Protein AF-A0A5S4F4C6-F1 (afdb_monomer)

pLDDT: mean 72.21, std 16.94, range [26.28, 94.06]

Structure (mmCIF, N/CA/C/O backbone):
data_AF-A0A5S4F4C6-F1
#
_entry.id   AF-A0A5S4F4C6-F1
#
loop_
_atom_site.group_PDB
_atom_site.id
_atom_site.type_symbol
_atom_site.label_atom_id
_atom_site.label_alt_id
_atom_site.label_comp_id
_atom_site.label_asym_id
_atom_site.label_entity_id
_atom_site.label_seq_id
_atom_site.pdbx_PDB_ins_code
_atom_site.Cartn_x
_atom_site.Cartn_y
_atom_site.Cartn_z
_atom_site.occupancy
_atom_site.B_iso_or_equiv
_atom_site.auth_seq_id
_atom_site.auth_comp_id
_atom_site.auth_asym_id
_atom_site.auth_atom_id
_atom_site.pdbx_PDB_model_num
ATOM 1 N N . MET A 1 1 ? -7.482 -14.602 -15.238 1.00 28.31 1 MET A N 1
ATOM 2 C CA . MET A 1 1 ? -7.625 -13.180 -15.606 1.00 28.31 1 MET A CA 1
ATOM 3 C C . MET A 1 1 ? -7.753 -12.409 -14.317 1.00 28.31 1 MET A C 1
ATOM 5 O O . MET A 1 1 ? -8.773 -12.517 -13.653 1.00 28.31 1 MET A O 1
ATOM 9 N N . THR A 1 2 ? -6.658 -11.793 -13.895 1.00 28.86 2 THR A N 1
ATOM 10 C CA . THR A 1 2 ? -6.537 -11.151 -12.588 1.00 28.86 2 THR A CA 1
ATOM 11 C C . THR A 1 2 ? -7.189 -9.781 -12.672 1.00 28.86 2 THR A C 1
ATOM 13 O O . THR A 1 2 ? -6.746 -8.930 -13.439 1.00 28.86 2 THR A O 1
ATOM 16 N N . ASP A 1 3 ? -8.278 -9.623 -11.932 1.00 28.84 3 ASP A N 1
ATOM 17 C CA . ASP A 1 3 ? -9.034 -8.388 -11.791 1.00 28.84 3 ASP A CA 1
ATOM 18 C C . ASP A 1 3 ? -8.153 -7.363 -11.053 1.00 28.84 3 ASP A C 1
ATOM 20 O O . ASP A 1 3 ? -7.961 -7.435 -9.838 1.00 28.84 3 ASP A O 1
ATOM 24 N N . LEU A 1 4 ? -7.503 -6.474 -11.811 1.00 30.19 4 LEU A N 1
ATOM 25 C CA . LEU A 1 4 ? -6.685 -5.380 -11.285 1.00 30.19 4 LEU A CA 1
ATOM 26 C C . LEU A 1 4 ? -7.624 -4.256 -10.842 1.00 30.19 4 LEU A C 1
ATOM 28 O O . LEU A 1 4 ? -7.834 -3.265 -11.542 1.00 30.19 4 LEU A O 1
ATOM 32 N N . GLY A 1 5 ? -8.214 -4.441 -9.666 1.00 31.22 5 GLY A N 1
ATOM 33 C CA . GLY A 1 5 ? -8.960 -3.405 -8.971 1.00 31.22 5 GLY A CA 1
ATOM 34 C C . GLY A 1 5 ? -8.047 -2.233 -8.617 1.00 31.22 5 GLY A C 1
ATOM 35 O O . GLY A 1 5 ? -7.336 -2.300 -7.622 1.00 31.22 5 GLY A O 1
ATOM 36 N N . LEU A 1 6 ? -8.053 -1.203 -9.470 1.00 40.00 6 LEU A N 1
ATOM 37 C CA . LEU A 1 6 ? -8.002 0.242 -9.179 1.00 40.00 6 LEU A CA 1
ATOM 38 C C . LEU A 1 6 ? -7.781 0.987 -10.509 1.00 40.00 6 LEU A C 1
ATOM 40 O O . LEU A 1 6 ? -6.679 1.394 -10.860 1.00 40.00 6 LEU A O 1
ATOM 44 N N . ASN A 1 7 ? -8.872 1.158 -11.262 1.00 43.81 7 ASN A N 1
ATOM 45 C CA . ASN A 1 7 ? -8.969 1.953 -12.498 1.00 43.81 7 ASN A CA 1
ATOM 46 C C . ASN A 1 7 ? -8.896 3.476 -12.249 1.00 43.81 7 ASN A C 1
ATOM 48 O O . ASN A 1 7 ? -9.447 4.264 -13.016 1.00 43.81 7 ASN A O 1
ATOM 52 N N . GLU A 1 8 ? -8.259 3.921 -11.171 1.00 56.56 8 GLU A N 1
ATOM 53 C CA . GLU A 1 8 ? -8.250 5.333 -10.814 1.00 56.56 8 GLU A CA 1
ATOM 54 C C . GLU A 1 8 ? -6.995 6.006 -11.384 1.00 56.56 8 GLU A C 1
ATOM 56 O O . GLU A 1 8 ? -5.893 5.915 -10.847 1.00 56.56 8 GLU A O 1
ATOM 61 N N . ARG A 1 9 ? -7.169 6.627 -12.554 1.00 66.56 9 ARG A N 1
ATOM 62 C CA . ARG A 1 9 ? -6.134 7.361 -13.289 1.00 66.56 9 ARG A CA 1
ATOM 63 C C . ARG A 1 9 ? -6.205 8.833 -12.922 1.00 66.56 9 ARG A C 1
ATOM 65 O O . ARG A 1 9 ? -7.181 9.511 -13.244 1.00 66.56 9 ARG A O 1
ATOM 72 N N . PHE A 1 10 ? -5.163 9.325 -12.269 1.00 69.69 10 PHE A N 1
ATOM 73 C CA . PHE A 1 10 ? -5.123 10.679 -11.732 1.00 69.69 10 PHE A CA 1
ATOM 74 C C . PHE A 1 10 ? -4.063 11.526 -12.420 1.00 69.69 10 PHE A C 1
ATOM 76 O O . PHE A 1 10 ? -2.983 11.027 -12.744 1.00 69.69 10 PHE A O 1
ATOM 83 N N . VAL A 1 11 ? -4.361 12.814 -12.581 1.00 73.56 11 VAL A N 1
ATOM 84 C CA . VAL A 1 11 ? -3.374 13.840 -12.913 1.00 73.56 11 VAL A CA 1
ATOM 85 C C . VAL A 1 11 ? -3.394 14.940 -11.860 1.00 73.56 11 VAL A C 1
ATOM 87 O O . VAL A 1 11 ? -4.449 15.466 -11.516 1.00 73.56 11 VAL A O 1
ATOM 90 N N . LEU A 1 12 ? -2.217 15.301 -11.358 1.00 73.69 12 LEU A N 1
ATOM 91 C CA . LEU A 1 12 ? -2.019 16.421 -10.445 1.00 73.69 12 LEU A CA 1
ATOM 92 C C . LEU A 1 12 ? -1.214 17.514 -11.148 1.00 73.69 12 LEU A C 1
ATOM 94 O O . LEU A 1 12 ? -0.108 17.255 -11.617 1.00 73.69 12 LEU A O 1
ATOM 98 N N . ILE A 1 13 ? -1.757 18.730 -11.210 1.00 69.94 13 ILE A N 1
ATOM 99 C CA . ILE A 1 13 ? -1.103 19.882 -11.842 1.00 69.9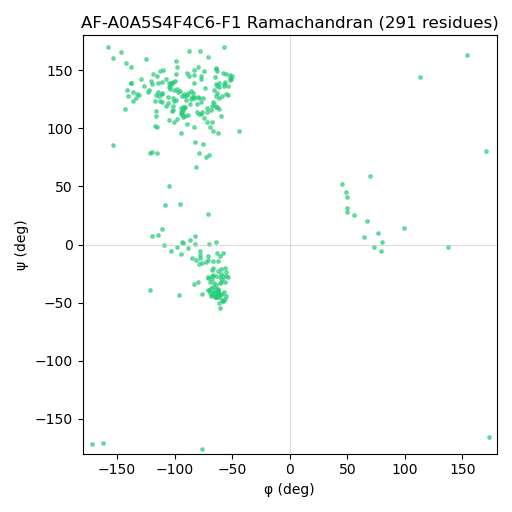4 13 ILE A CA 1
ATOM 100 C C . ILE A 1 13 ? -0.530 20.770 -10.737 1.00 69.94 13 ILE A C 1
ATOM 102 O O . ILE A 1 13 ? -1.271 21.352 -9.951 1.00 69.94 13 ILE A O 1
ATOM 106 N N . HIS A 1 14 ? 0.795 20.907 -10.673 1.00 62.47 14 HIS A N 1
ATOM 107 C CA . HIS A 1 14 ? 1.460 21.766 -9.695 1.00 62.47 14 HIS A CA 1
ATOM 108 C C . HIS A 1 14 ? 2.572 22.587 -10.343 1.00 62.47 14 HIS A C 1
ATOM 110 O O . HIS A 1 14 ? 3.515 22.035 -10.905 1.00 62.47 14 HIS A O 1
ATOM 116 N N . LYS A 1 15 ? 2.492 23.920 -10.220 1.00 63.50 15 LYS A N 1
ATOM 117 C CA . LYS A 1 15 ? 3.512 24.865 -10.724 1.00 63.50 15 LYS A CA 1
ATOM 118 C C . LYS A 1 15 ? 3.905 24.613 -12.192 1.00 63.50 15 LYS A C 1
ATOM 120 O O . LYS A 1 15 ? 5.082 24.657 -12.535 1.00 63.50 15 LYS A O 1
ATOM 125 N N . GLY A 1 16 ? 2.918 24.317 -13.038 1.00 63.91 16 GLY A N 1
ATOM 126 C CA . GLY A 1 16 ? 3.122 24.059 -14.468 1.00 63.91 16 GLY A CA 1
ATOM 127 C C . GLY A 1 16 ? 3.621 22.654 -14.818 1.00 63.91 16 GLY A C 1
ATOM 128 O O . GLY A 1 16 ? 3.821 22.381 -15.992 1.00 63.91 16 GLY A O 1
ATOM 129 N N . ARG A 1 17 ? 3.797 21.757 -13.838 1.00 68.62 17 ARG A N 1
ATOM 130 C CA . ARG A 1 17 ? 4.125 20.343 -14.063 1.00 68.62 17 ARG A CA 1
ATOM 131 C C . ARG A 1 17 ? 2.938 19.448 -13.771 1.00 68.62 17 ARG A C 1
ATOM 133 O O . ARG A 1 17 ? 2.223 19.681 -12.796 1.00 68.62 17 ARG A O 1
ATOM 140 N N . SER A 1 18 ? 2.780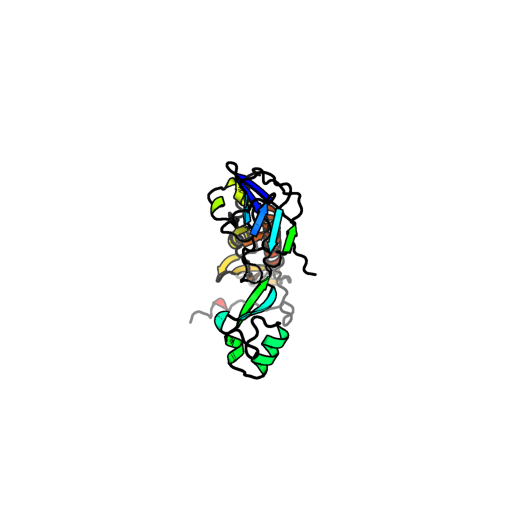 18.402 -14.572 1.00 78.88 18 SER A N 1
ATOM 141 C CA . SER A 1 18 ? 1.706 17.427 -14.399 1.00 78.88 18 SER A CA 1
ATOM 142 C C . SER A 1 18 ? 2.267 16.087 -13.957 1.00 78.88 18 SER A C 1
ATOM 144 O O . SER A 1 18 ? 3.194 15.561 -14.565 1.00 78.88 18 SER A O 1
ATOM 146 N N . MET A 1 19 ? 1.711 15.526 -12.893 1.00 82.88 19 MET A N 1
ATOM 147 C CA . MET A 1 19 ? 2.099 14.225 -12.356 1.00 82.88 19 MET A CA 1
ATOM 148 C C . MET A 1 19 ? 0.964 13.236 -12.593 1.00 82.88 19 MET A C 1
ATOM 150 O O . MET A 1 19 ? -0.152 13.479 -12.142 1.00 82.88 19 MET A O 1
ATOM 154 N N . TYR A 1 20 ? 1.250 12.136 -13.282 1.00 80.94 20 TYR A N 1
ATOM 155 C CA . TYR A 1 20 ? 0.285 11.106 -13.650 1.00 80.94 20 TYR A CA 1
ATOM 156 C C . TYR A 1 20 ? 0.561 9.820 -12.885 1.00 80.94 20 TYR A C 1
ATOM 158 O O . TYR A 1 20 ? 1.715 9.399 -12.744 1.00 80.94 20 TYR A O 1
ATOM 166 N N . TYR A 1 21 ? -0.513 9.174 -12.441 1.00 78.94 21 TYR A N 1
ATOM 167 C CA . TYR A 1 21 ? -0.454 7.826 -11.896 1.00 78.94 21 TYR A CA 1
ATOM 168 C C . TYR A 1 21 ? -0.842 6.797 -12.955 1.00 78.94 21 TYR A C 1
ATOM 170 O O . TYR A 1 21 ? -2.005 6.684 -13.333 1.00 78.94 21 TYR A O 1
ATOM 178 N N . VAL A 1 22 ? 0.144 6.044 -13.431 1.00 75.94 22 VAL A N 1
ATOM 179 C CA . VAL A 1 22 ? 0.005 5.098 -14.546 1.00 75.94 22 VAL A CA 1
ATOM 180 C C . VAL A 1 22 ? -0.295 3.668 -14.052 1.00 75.94 22 VAL A C 1
ATOM 182 O O . VAL A 1 22 ? -0.671 2.809 -14.846 1.00 75.94 22 VAL A O 1
ATOM 185 N N . GLY A 1 23 ? -0.229 3.432 -12.733 1.00 70.19 23 GLY A N 1
ATOM 186 C CA . GLY A 1 23 ? -0.597 2.176 -12.066 1.00 70.19 23 GLY A CA 1
ATOM 187 C C . GLY A 1 23 ? 0.590 1.431 -11.440 1.00 70.19 23 GLY A C 1
ATOM 188 O O . GLY A 1 23 ? 1.685 1.406 -11.996 1.00 70.19 23 GLY A O 1
ATOM 189 N N . ASP A 1 24 ? 0.366 0.779 -10.294 1.00 61.97 24 ASP A N 1
ATOM 190 C CA . ASP A 1 24 ? 1.411 0.063 -9.531 1.00 61.97 24 ASP A CA 1
ATOM 191 C C . ASP A 1 24 ? 1.959 -1.176 -10.259 1.00 61.97 24 ASP A C 1
ATOM 193 O O . ASP A 1 24 ? 3.112 -1.558 -10.059 1.00 61.97 24 ASP A O 1
ATOM 197 N N . ALA A 1 25 ? 1.154 -1.794 -11.131 1.00 55.38 25 ALA A N 1
ATOM 198 C CA . ALA A 1 25 ? 1.564 -2.950 -11.933 1.00 55.38 25 ALA A CA 1
ATOM 199 C C . ALA A 1 25 ? 2.651 -2.603 -12.969 1.00 55.38 25 ALA A C 1
ATOM 201 O O . ALA A 1 25 ? 3.375 -3.484 -13.427 1.00 55.38 25 ALA A O 1
ATOM 202 N N . LEU A 1 26 ? 2.781 -1.318 -13.310 1.00 60.28 26 LEU A N 1
ATOM 203 C CA . LEU A 1 26 ? 3.765 -0.769 -14.239 1.00 60.28 26 LEU A CA 1
ATOM 204 C C . LEU A 1 26 ? 4.865 -0.044 -13.449 1.00 60.28 26 LEU A C 1
ATOM 206 O O . LEU A 1 26 ? 5.166 1.123 -13.691 1.00 60.28 26 LEU A O 1
ATOM 210 N N . GLY A 1 27 ? 5.431 -0.716 -12.441 1.00 55.44 27 GLY A N 1
ATOM 211 C CA . GLY A 1 27 ? 6.586 -0.204 -11.697 1.00 55.44 27 GLY A CA 1
ATOM 212 C C . GLY A 1 27 ? 7.781 0.095 -12.617 1.00 55.44 27 GLY A C 1
ATOM 213 O O . GLY A 1 27 ? 7.800 -0.315 -13.769 1.00 55.44 27 GLY A O 1
ATOM 214 N N . HIS A 1 28 ? 8.831 0.755 -12.109 1.00 56.12 28 HIS A N 1
ATOM 215 C CA . HIS A 1 28 ? 9.991 1.209 -12.911 1.00 56.12 28 HIS A CA 1
ATOM 216 C C . HIS A 1 28 ? 10.755 0.109 -13.673 1.00 56.12 28 HIS A C 1
ATOM 218 O O . HIS A 1 28 ? 11.687 0.411 -14.417 1.00 56.12 28 HIS A O 1
ATOM 224 N N . ARG A 1 29 ? 10.412 -1.161 -13.447 1.00 55.09 29 ARG A N 1
ATOM 225 C CA . ARG A 1 29 ? 11.036 -2.318 -14.072 1.00 55.09 29 ARG A CA 1
ATOM 226 C C . ARG A 1 29 ? 9.982 -3.317 -14.522 1.00 55.09 29 ARG A C 1
ATOM 228 O O . ARG A 1 29 ? 9.148 -3.727 -13.717 1.00 55.09 29 ARG A O 1
ATOM 235 N N . PHE A 1 30 ? 10.090 -3.778 -15.760 1.00 52.44 30 PHE A N 1
ATOM 236 C CA . PHE A 1 30 ? 9.400 -4.973 -16.229 1.00 52.44 30 PHE A CA 1
ATOM 237 C C . PHE A 1 30 ? 10.236 -6.203 -15.842 1.00 52.44 30 PHE A C 1
ATOM 239 O O . PHE A 1 30 ? 11.457 -6.209 -16.009 1.00 52.44 30 PHE A O 1
ATOM 246 N N . ASN A 1 31 ? 9.612 -7.214 -15.224 1.00 53.22 31 ASN A N 1
ATOM 247 C CA . ASN A 1 31 ? 10.281 -8.436 -14.739 1.00 53.22 31 ASN A CA 1
ATOM 248 C C . ASN A 1 31 ? 11.552 -8.201 -13.884 1.00 53.22 31 ASN A C 1
ATOM 250 O O . ASN A 1 31 ? 12.462 -9.028 -13.848 1.00 53.22 31 ASN A O 1
ATOM 254 N N . GLY A 1 32 ? 11.634 -7.063 -13.183 1.00 55.16 32 GLY A N 1
ATOM 255 C CA . GLY A 1 32 ? 12.725 -6.736 -12.257 1.00 55.16 32 GLY A CA 1
ATOM 256 C C . GLY A 1 32 ? 14.074 -6.368 -12.893 1.00 55.16 32 GLY A C 1
ATOM 257 O O . GLY A 1 32 ? 14.990 -6.014 -12.142 1.00 55.16 32 GLY A O 1
ATOM 258 N N . ARG A 1 33 ? 14.203 -6.400 -14.228 1.00 52.62 33 ARG A N 1
ATOM 259 C CA . ARG A 1 33 ? 15.472 -6.165 -14.943 1.00 52.62 33 ARG A CA 1
ATOM 260 C C . ARG A 1 33 ? 15.425 -5.011 -15.936 1.00 52.62 33 ARG A C 1
ATOM 262 O O . ARG A 1 33 ? 16.375 -4.234 -15.953 1.00 52.62 33 ARG A O 1
ATOM 269 N N . ASP A 1 34 ? 14.325 -4.838 -16.660 1.00 62.25 34 ASP A N 1
ATOM 270 C CA . ASP A 1 34 ? 14.318 -3.917 -17.795 1.00 62.25 34 ASP A CA 1
ATOM 271 C C . ASP A 1 34 ? 13.568 -2.625 -17.468 1.00 62.25 34 ASP A C 1
ATOM 273 O O . ASP A 1 34 ? 12.433 -2.651 -16.984 1.00 62.25 34 ASP A O 1
ATOM 277 N N . THR A 1 35 ? 14.220 -1.483 -17.688 1.00 68.81 35 THR A N 1
ATOM 278 C CA . THR A 1 35 ? 13.660 -0.160 -17.383 1.00 68.81 35 THR A CA 1
ATOM 279 C C . THR A 1 35 ? 12.553 0.169 -18.375 1.00 68.81 35 THR A C 1
ATOM 281 O O . THR A 1 35 ? 12.806 0.294 -19.572 1.00 68.81 35 THR A O 1
ATOM 284 N N . ILE A 1 36 ? 11.327 0.342 -17.883 1.00 78.81 36 ILE A N 1
ATOM 285 C CA . ILE A 1 36 ? 10.233 0.851 -18.715 1.00 78.81 36 ILE A CA 1
ATOM 286 C C . ILE A 1 36 ? 10.378 2.359 -18.906 1.00 78.81 36 ILE A C 1
ATOM 288 O O . ILE A 1 36 ? 10.741 3.080 -17.973 1.00 78.81 36 ILE A O 1
ATOM 292 N N . THR A 1 37 ? 10.049 2.844 -20.101 1.00 84.62 37 THR A N 1
ATOM 293 C CA . THR A 1 37 ? 10.003 4.285 -20.380 1.00 84.62 37 THR A CA 1
ATOM 294 C C . THR A 1 37 ? 8.565 4.685 -20.657 1.00 84.62 37 THR A C 1
ATOM 296 O O . THR A 1 37 ? 7.888 4.063 -21.471 1.00 84.62 37 THR A O 1
ATOM 299 N N . VAL A 1 38 ? 8.078 5.700 -19.951 1.00 87.25 38 VAL A N 1
ATOM 300 C CA . VAL A 1 38 ? 6.712 6.206 -20.111 1.00 87.25 38 VAL A CA 1
ATOM 301 C C . VAL A 1 38 ? 6.771 7.514 -20.879 1.00 87.25 38 VAL A C 1
ATOM 303 O O . VAL A 1 38 ? 7.615 8.354 -20.583 1.00 87.25 38 VAL A O 1
ATOM 306 N N . TYR A 1 39 ? 5.882 7.677 -21.849 1.00 88.00 39 TYR A N 1
ATOM 307 C CA . TYR A 1 39 ? 5.780 8.839 -22.718 1.00 88.00 39 TYR A CA 1
ATOM 308 C C . TYR A 1 39 ? 4.406 9.486 -22.580 1.00 88.00 39 TYR A C 1
ATOM 310 O O . TYR A 1 39 ? 3.395 8.788 -22.501 1.00 88.00 39 TYR A O 1
ATOM 318 N N . ALA A 1 40 ? 4.378 10.813 -22.593 1.00 87.19 40 ALA A N 1
ATOM 319 C CA . ALA A 1 40 ? 3.187 11.640 -22.715 1.00 87.19 40 ALA A CA 1
ATOM 320 C C . ALA A 1 40 ? 3.294 12.421 -24.030 1.00 87.19 40 ALA A C 1
ATOM 322 O O . ALA A 1 40 ? 4.208 13.229 -24.170 1.00 87.19 40 ALA A O 1
ATOM 323 N N . ASP A 1 41 ? 2.404 12.157 -24.990 1.00 85.25 41 ASP A N 1
ATOM 324 C CA . ASP A 1 41 ? 2.450 12.730 -26.348 1.00 85.25 41 ASP A CA 1
ATOM 325 C C . ASP A 1 41 ? 3.859 12.682 -26.967 1.00 85.25 41 ASP A C 1
ATOM 327 O O . ASP A 1 41 ? 4.426 13.693 -27.376 1.00 85.25 41 ASP A O 1
ATOM 331 N N . ASP A 1 42 ? 4.453 11.485 -26.958 1.00 83.31 42 ASP A N 1
ATOM 332 C CA . ASP A 1 42 ? 5.794 11.191 -27.484 1.00 83.31 42 ASP A CA 1
ATOM 333 C C . ASP A 1 42 ? 6.959 11.893 -26.753 1.00 83.31 42 ASP A C 1
ATOM 335 O O . ASP A 1 42 ? 8.121 11.732 -27.130 1.00 83.31 42 ASP A O 1
ATOM 339 N N . GLN A 1 43 ? 6.695 12.593 -25.644 1.00 86.88 43 GLN A N 1
ATOM 340 C CA . GLN A 1 43 ? 7.728 13.136 -24.761 1.00 86.88 43 GLN A CA 1
ATOM 341 C C . GLN A 1 43 ? 7.975 12.214 -23.562 1.00 86.88 43 GLN A C 1
ATOM 343 O O . GLN A 1 43 ? 7.018 11.807 -22.899 1.00 86.88 43 GLN A O 1
ATOM 348 N N . PRO A 1 44 ? 9.239 11.880 -23.242 1.00 87.38 44 PRO A N 1
ATOM 349 C CA . PRO A 1 44 ? 9.545 11.004 -22.123 1.00 87.38 44 PRO A CA 1
ATOM 350 C C . PRO A 1 44 ? 9.159 11.667 -20.800 1.00 87.38 44 PRO A C 1
ATOM 352 O O . PRO A 1 44 ? 9.497 12.817 -20.520 1.00 87.38 44 PRO A O 1
ATOM 355 N N . MET A 1 45 ? 8.469 10.910 -19.961 1.00 87.19 45 MET A N 1
ATOM 356 C CA . MET A 1 45 ? 8.099 11.313 -18.618 1.00 87.19 45 MET A CA 1
ATOM 357 C C . MET A 1 45 ? 9.193 10.930 -17.626 1.00 87.19 45 MET A C 1
ATOM 359 O O . MET A 1 45 ? 9.846 9.892 -17.742 1.00 87.19 45 MET A O 1
ATOM 363 N N . THR A 1 46 ? 9.354 11.744 -16.590 1.00 85.56 46 THR A N 1
ATOM 364 C CA . THR A 1 46 ? 10.306 11.467 -15.513 1.00 85.56 46 THR A CA 1
ATOM 365 C C . THR A 1 46 ? 9.657 10.581 -14.449 1.00 85.56 46 THR A C 1
ATOM 367 O O . THR A 1 46 ? 8.657 11.000 -13.861 1.00 85.56 46 THR A O 1
ATOM 370 N N . PRO A 1 47 ? 10.193 9.384 -14.148 1.00 81.56 47 PRO A N 1
ATOM 371 C CA . PRO A 1 47 ? 9.685 8.578 -13.044 1.00 81.56 47 PRO A CA 1
ATOM 372 C C . PRO A 1 47 ? 9.882 9.304 -11.708 1.00 81.56 47 PRO A C 1
ATOM 374 O O . PRO A 1 47 ? 10.949 9.858 -11.437 1.00 81.56 47 PRO A O 1
ATOM 377 N N . LEU A 1 48 ? 8.858 9.282 -10.859 1.00 76.50 48 LEU A N 1
ATOM 378 C CA . LEU A 1 48 ? 8.943 9.782 -9.487 1.00 76.50 48 LEU A CA 1
ATOM 379 C C . LEU A 1 48 ? 9.439 8.679 -8.545 1.00 76.50 48 LEU A C 1
ATOM 381 O O . LEU A 1 48 ? 9.461 7.504 -8.898 1.00 76.50 48 LEU A O 1
ATOM 385 N N . ARG A 1 49 ? 9.835 9.040 -7.316 1.00 68.81 49 ARG A N 1
ATOM 386 C CA . ARG A 1 49 ? 10.357 8.072 -6.328 1.00 68.81 49 ARG A CA 1
ATOM 387 C C . ARG A 1 49 ? 9.371 6.961 -5.970 1.00 68.81 49 ARG A C 1
ATOM 389 O O . ARG A 1 49 ? 9.786 5.904 -5.501 1.00 68.81 49 ARG A O 1
ATOM 396 N N . ARG A 1 50 ? 8.073 7.225 -6.122 1.00 68.19 50 ARG A N 1
ATOM 397 C CA . ARG A 1 50 ? 7.019 6.248 -5.877 1.00 68.19 50 ARG A CA 1
ATOM 398 C C . ARG A 1 50 ? 6.737 5.464 -7.166 1.00 68.19 50 ARG A C 1
ATOM 400 O O . ARG A 1 50 ? 6.451 6.100 -8.181 1.00 68.19 50 ARG A O 1
ATOM 407 N N . PRO A 1 51 ? 6.737 4.119 -7.125 1.00 72.12 51 PRO A N 1
ATOM 408 C CA . PRO A 1 51 ? 6.366 3.298 -8.274 1.00 72.12 51 PRO A CA 1
ATOM 409 C C . PRO A 1 51 ? 5.009 3.695 -8.865 1.00 72.12 51 PRO A C 1
ATOM 411 O O . PRO A 1 51 ? 4.101 4.085 -8.132 1.00 72.12 51 PRO A O 1
ATOM 414 N N . GLY A 1 52 ? 4.893 3.625 -10.192 1.00 76.19 52 GLY A N 1
ATOM 415 C CA . GLY A 1 52 ? 3.666 3.957 -10.925 1.00 76.19 52 GLY A CA 1
ATOM 416 C C . GLY A 1 52 ? 3.408 5.457 -11.125 1.00 76.19 52 GLY A C 1
ATOM 417 O O . GLY A 1 52 ? 2.472 5.809 -11.840 1.00 76.19 52 GLY A O 1
ATOM 418 N N . TRP A 1 53 ? 4.219 6.347 -10.541 1.00 79.81 53 TRP A N 1
ATOM 419 C CA . TRP A 1 53 ? 4.074 7.799 -10.683 1.00 79.81 53 TRP A CA 1
ATOM 420 C C . TRP A 1 53 ? 5.110 8.400 -11.633 1.00 79.81 53 TRP A C 1
ATOM 422 O O . TRP A 1 53 ? 6.307 8.134 -11.516 1.00 79.81 53 TRP A O 1
ATOM 432 N N . TYR A 1 54 ? 4.647 9.266 -12.535 1.00 84.69 54 TYR A N 1
ATOM 433 C CA . TYR A 1 54 ? 5.469 9.888 -13.572 1.00 84.69 54 TYR A CA 1
ATOM 434 C C . TYR A 1 54 ? 5.130 11.371 -13.726 1.00 84.69 54 TYR A C 1
ATOM 436 O O . TYR A 1 54 ? 3.964 11.753 -13.705 1.00 84.69 54 TYR A O 1
ATOM 444 N N . ALA A 1 55 ? 6.140 12.217 -13.90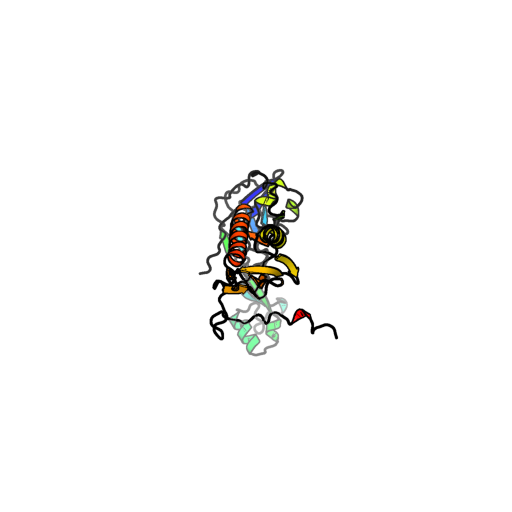2 1.00 84.62 55 ALA A N 1
ATOM 445 C CA . ALA A 1 55 ? 5.979 13.638 -14.184 1.00 84.62 55 ALA A CA 1
ATOM 446 C C . ALA A 1 55 ? 6.168 13.916 -15.679 1.00 84.62 55 ALA A C 1
ATOM 448 O O . ALA A 1 55 ? 7.152 13.471 -16.269 1.00 84.62 55 ALA A O 1
ATOM 449 N N . ALA A 1 56 ? 5.258 14.686 -16.268 1.00 84.94 56 ALA A N 1
ATOM 450 C CA . ALA A 1 56 ? 5.435 15.310 -17.570 1.00 84.94 56 ALA A CA 1
ATOM 451 C C . ALA A 1 56 ? 5.521 16.830 -17.414 1.00 84.94 56 ALA A C 1
ATOM 453 O O . ALA A 1 56 ? 4.895 17.429 -16.530 1.00 84.94 56 ALA A O 1
ATOM 454 N N . ASP A 1 57 ? 6.280 17.449 -18.311 1.00 77.62 57 ASP A N 1
ATOM 455 C CA . ASP A 1 57 ? 6.324 18.904 -18.429 1.00 77.62 57 ASP A CA 1
ATOM 456 C C . ASP A 1 57 ? 5.096 19.444 -19.196 1.00 77.62 57 ASP A C 1
ATOM 458 O O . ASP A 1 57 ? 4.768 20.622 -19.078 1.00 77.62 57 ASP A O 1
ATOM 462 N N . SER A 1 58 ? 4.364 18.586 -19.921 1.00 70.38 58 SER A N 1
ATOM 463 C CA . SER A 1 58 ? 3.097 18.922 -20.578 1.00 70.38 58 SER A CA 1
ATOM 464 C C . SER A 1 58 ? 1.882 18.740 -19.653 1.00 70.38 58 SER A C 1
ATOM 466 O O . SER A 1 58 ? 1.813 17.841 -18.806 1.00 70.38 58 SER A O 1
ATOM 468 N N . VAL A 1 59 ? 0.890 19.622 -19.809 1.00 67.44 59 VAL A N 1
ATOM 469 C CA . VAL A 1 59 ? -0.400 19.551 -19.107 1.00 67.44 59 VAL A CA 1
ATOM 470 C C . VAL A 1 59 ? -1.450 18.957 -20.036 1.00 67.44 59 VAL A C 1
ATOM 472 O O . VAL A 1 59 ? -1.688 19.502 -21.107 1.00 67.44 59 VAL A O 1
ATOM 475 N N . GLY A 1 60 ? -2.097 17.871 -19.601 1.00 69.06 60 GLY A N 1
ATOM 476 C CA . GLY A 1 60 ? -3.215 17.244 -20.313 1.00 69.06 60 GLY A CA 1
ATOM 477 C C . GLY A 1 60 ? -2.830 16.546 -21.623 1.00 69.06 60 GLY A C 1
ATOM 478 O O . GLY A 1 60 ? -3.384 16.911 -22.657 1.00 69.06 60 GLY A O 1
ATOM 479 N N . PRO A 1 61 ? -1.922 15.552 -21.605 1.00 72.56 61 PRO A N 1
ATOM 480 C CA . PRO A 1 61 ? -1.521 14.847 -22.800 1.00 72.56 61 PRO A CA 1
ATOM 481 C C . PRO A 1 61 ? -2.694 14.070 -23.389 1.00 72.56 61 PRO A C 1
ATOM 483 O O . PRO A 1 61 ? -3.517 13.497 -22.665 1.00 72.56 61 PRO A O 1
ATOM 486 N N . HIS A 1 62 ? -2.747 14.020 -24.714 1.00 73.00 62 HIS A N 1
ATOM 487 C CA . HIS A 1 62 ? -3.752 13.254 -25.444 1.00 73.00 62 HIS A CA 1
ATOM 488 C C . HIS A 1 62 ? -3.515 11.746 -25.324 1.00 73.00 62 HIS A C 1
ATOM 490 O O . HIS A 1 62 ? -4.467 10.960 -25.354 1.00 73.00 62 HIS A O 1
ATOM 496 N N . ARG A 1 63 ? -2.255 11.337 -25.159 1.00 81.56 63 ARG A N 1
ATOM 497 C CA . ARG A 1 63 ? -1.833 9.942 -25.094 1.00 81.56 63 ARG A CA 1
ATOM 498 C C . ARG A 1 63 ? -0.736 9.749 -24.056 1.00 81.56 63 ARG A C 1
ATOM 500 O O . ARG A 1 63 ? 0.267 10.454 -24.060 1.00 81.56 63 ARG A O 1
ATOM 507 N N . ILE A 1 64 ? -0.893 8.720 -23.226 1.00 84.25 64 ILE A N 1
ATOM 508 C CA . ILE A 1 64 ? 0.210 8.166 -22.437 1.00 84.25 64 ILE A CA 1
ATOM 509 C C . ILE A 1 64 ? 0.533 6.776 -22.978 1.00 84.25 64 ILE A C 1
ATOM 511 O O . ILE A 1 64 ? -0.363 5.952 -23.175 1.00 84.25 64 ILE A O 1
ATOM 515 N N . ALA A 1 65 ? 1.808 6.524 -23.245 1.00 87.00 65 ALA A N 1
ATOM 516 C CA . ALA A 1 65 ? 2.309 5.264 -23.770 1.00 87.00 65 ALA A CA 1
ATOM 517 C C . ALA A 1 65 ? 3.433 4.736 -22.880 1.00 87.00 65 ALA A C 1
ATOM 519 O O . ALA A 1 65 ? 4.315 5.480 -22.466 1.00 87.00 65 ALA A O 1
ATOM 520 N N . VAL A 1 66 ? 3.411 3.443 -22.583 1.00 86.56 66 VAL A N 1
ATOM 521 C CA . VAL A 1 66 ? 4.471 2.755 -21.845 1.00 86.56 66 VAL A CA 1
ATOM 522 C C . VAL A 1 66 ? 5.221 1.876 -22.825 1.00 86.56 66 VAL A C 1
ATOM 524 O O . VAL A 1 66 ? 4.631 0.988 -23.434 1.00 86.56 66 VAL A O 1
ATOM 527 N N . HIS A 1 67 ? 6.510 2.148 -22.985 1.00 85.62 67 HIS A N 1
ATOM 528 C CA . HIS A 1 67 ? 7.414 1.372 -23.817 1.00 85.62 67 HIS A CA 1
ATOM 529 C C . HIS A 1 67 ? 8.068 0.315 -22.936 1.00 85.62 67 HIS A C 1
ATOM 531 O O . HIS A 1 67 ? 8.849 0.631 -22.030 1.00 85.62 67 HIS A O 1
ATOM 537 N N . VAL A 1 68 ? 7.714 -0.938 -23.194 1.00 81.31 68 VAL A N 1
ATOM 538 C CA . VAL A 1 68 ? 8.306 -2.103 -22.550 1.00 81.31 68 VAL A CA 1
ATOM 539 C C . VAL A 1 68 ? 9.427 -2.605 -23.459 1.00 81.31 68 VAL A C 1
ATOM 541 O O . VAL A 1 68 ? 9.148 -3.017 -24.589 1.00 81.31 68 VAL A O 1
ATOM 544 N N . PRO A 1 69 ? 10.694 -2.540 -23.019 1.00 74.75 69 PRO A N 1
ATOM 545 C CA . PRO A 1 69 ? 11.808 -3.032 -23.820 1.00 74.75 69 PRO A CA 1
ATOM 546 C C . PRO A 1 69 ? 11.644 -4.531 -24.084 1.00 74.75 69 PRO A C 1
ATOM 548 O O . PRO A 1 69 ? 11.263 -5.296 -23.194 1.00 74.75 69 PRO A O 1
ATOM 551 N N . ARG A 1 70 ? 11.941 -4.948 -25.314 1.00 70.19 70 ARG A N 1
ATOM 552 C CA . ARG A 1 70 ? 12.067 -6.359 -25.675 1.00 70.19 70 ARG A CA 1
ATOM 553 C C . ARG A 1 70 ? 13.542 -6.743 -25.693 1.00 70.19 70 ARG A C 1
ATOM 555 O O . ARG A 1 70 ? 14.368 -5.902 -26.037 1.00 70.19 70 ARG A O 1
ATOM 562 N N . PRO A 1 71 ? 13.884 -7.989 -25.324 1.00 68.25 71 PRO A N 1
ATOM 563 C CA . PRO A 1 71 ? 15.244 -8.465 -25.500 1.00 68.25 71 PRO A CA 1
ATOM 564 C C . PRO A 1 71 ? 15.586 -8.443 -26.990 1.00 68.25 71 PRO A C 1
ATOM 566 O O . PRO A 1 71 ? 14.778 -8.880 -27.817 1.00 68.25 71 PRO A O 1
ATOM 569 N N . ASP A 1 72 ? 16.777 -7.946 -27.309 1.00 74.56 72 ASP A N 1
ATOM 570 C CA . ASP A 1 72 ? 17.268 -7.922 -28.679 1.00 74.56 72 ASP A CA 1
ATOM 571 C C . ASP A 1 72 ? 17.259 -9.331 -29.275 1.00 74.56 72 ASP A C 1
ATOM 573 O O . ASP A 1 72 ? 17.606 -10.325 -28.622 1.00 74.56 72 ASP A O 1
ATOM 577 N N . ARG A 1 73 ? 16.863 -9.427 -30.543 1.00 78.88 73 ARG A N 1
ATOM 578 C CA . ARG A 1 73 ? 16.851 -10.703 -31.249 1.00 78.88 73 ARG A CA 1
ATOM 579 C C . ARG A 1 73 ? 18.233 -10.946 -31.838 1.00 78.88 73 ARG A C 1
ATOM 581 O O . ARG A 1 73 ? 18.733 -10.135 -32.608 1.00 78.88 73 ARG A O 1
ATOM 588 N N . ILE A 1 74 ? 18.833 -12.091 -31.522 1.00 83.12 74 ILE A N 1
ATOM 589 C CA . ILE A 1 74 ? 20.071 -12.525 -32.178 1.00 83.12 74 ILE A CA 1
ATOM 590 C C . ILE A 1 74 ? 19.723 -12.943 -33.611 1.00 83.12 74 ILE A C 1
ATOM 592 O O . ILE A 1 74 ? 18.995 -13.918 -33.815 1.00 83.12 74 ILE A O 1
ATOM 596 N N . LEU A 1 75 ? 20.226 -12.200 -34.596 1.00 84.25 75 LEU A N 1
ATOM 597 C CA . LEU A 1 75 ? 20.088 -12.535 -36.018 1.00 84.25 75 LEU A CA 1
ATOM 598 C C . LEU A 1 75 ? 21.085 -13.606 -36.448 1.00 84.25 75 LEU A C 1
ATOM 600 O O . LEU A 1 75 ? 20.807 -14.414 -37.331 1.00 84.25 75 LEU A O 1
ATOM 604 N N . GLY A 1 76 ? 22.248 -13.601 -35.814 1.00 88.44 76 GLY A N 1
ATOM 605 C CA . GLY A 1 76 ? 23.361 -14.474 -36.123 1.00 88.44 76 GLY A CA 1
ATOM 606 C C . GLY A 1 76 ? 24.574 -14.064 -35.313 1.00 88.44 76 GLY A C 1
ATOM 607 O O . GLY A 1 76 ? 24.477 -13.302 -34.352 1.00 88.44 76 GLY A O 1
ATOM 608 N N . TYR A 1 77 ? 25.721 -14.577 -35.710 1.00 92.00 77 TYR A N 1
ATOM 609 C CA . TYR A 1 77 ? 26.978 -14.359 -35.027 1.00 92.00 77 TYR A CA 1
ATOM 610 C C . TYR A 1 77 ? 28.025 -13.932 -36.050 1.00 92.00 77 TYR A C 1
ATOM 612 O O . TYR A 1 77 ? 28.194 -14.574 -37.083 1.00 92.00 77 TYR A O 1
ATOM 620 N N . THR A 1 78 ? 28.717 -12.832 -35.787 1.00 92.50 78 THR A N 1
ATOM 621 C CA . THR A 1 78 ? 29.759 -12.269 -36.653 1.00 92.50 78 THR A CA 1
ATOM 622 C C . THR A 1 78 ? 31.130 -12.605 -36.099 1.00 92.50 78 THR A C 1
ATOM 624 O O . THR A 1 78 ? 31.336 -12.546 -34.886 1.00 92.50 78 THR A O 1
ATOM 627 N N . LEU A 1 79 ? 32.079 -12.955 -36.965 1.00 94.06 79 LEU A N 1
ATOM 628 C CA . LEU A 1 79 ? 33.452 -13.210 -36.541 1.00 94.06 79 LEU A CA 1
ATOM 629 C C . LEU A 1 79 ? 34.038 -11.930 -35.924 1.00 94.06 79 LEU A C 1
ATOM 631 O O . LEU A 1 79 ? 34.001 -10.865 -36.536 1.00 94.06 79 LEU A O 1
ATOM 635 N N . SER A 1 80 ? 34.556 -12.028 -34.700 1.00 90.62 80 SER A N 1
ATOM 636 C CA . SER A 1 80 ? 35.020 -10.861 -33.933 1.00 90.62 80 SER A CA 1
ATOM 637 C C . SER A 1 80 ? 36.253 -10.205 -34.554 1.00 90.62 80 SER A C 1
ATOM 639 O O . SER A 1 80 ? 36.431 -8.997 -34.426 1.00 90.62 80 SER A O 1
ATOM 641 N N . ASP A 1 81 ? 37.087 -10.999 -35.232 1.00 91.12 81 ASP A N 1
ATOM 642 C CA . ASP A 1 81 ? 38.211 -10.531 -36.040 1.00 91.12 81 ASP A CA 1
ATOM 643 C C . ASP A 1 81 ? 37.967 -10.882 -37.519 1.00 91.12 81 ASP A C 1
ATOM 645 O O . ASP A 1 81 ? 38.196 -12.026 -37.924 1.00 91.12 81 ASP A O 1
ATOM 649 N N . PRO A 1 82 ? 37.527 -9.915 -38.345 1.00 87.69 82 PRO A N 1
ATOM 650 C CA . PRO A 1 82 ? 37.258 -10.137 -39.765 1.00 87.69 82 PRO A CA 1
ATOM 651 C C . PRO A 1 82 ? 38.481 -10.610 -40.563 1.00 87.69 82 PRO A C 1
ATOM 653 O O . PRO A 1 82 ? 38.330 -11.199 -41.628 1.00 87.69 82 PRO A O 1
ATOM 656 N N . THR A 1 83 ? 39.704 -10.372 -40.076 1.00 89.12 83 THR A N 1
ATOM 657 C CA . THR A 1 83 ? 40.933 -10.762 -40.787 1.00 89.12 83 THR A CA 1
ATOM 658 C C . THR A 1 83 ? 41.235 -12.259 -40.695 1.00 89.12 83 THR A C 1
ATOM 660 O O . THR A 1 83 ? 42.012 -12.779 -41.495 1.00 89.12 83 THR A O 1
ATOM 663 N N . ALA A 1 84 ? 40.587 -12.964 -39.762 1.00 87.81 84 ALA A N 1
ATOM 664 C CA . ALA A 1 84 ? 40.682 -14.412 -39.597 1.00 87.81 84 ALA A CA 1
ATOM 665 C C . ALA A 1 84 ? 39.679 -15.194 -40.473 1.00 87.81 84 ALA A C 1
ATOM 667 O O . ALA A 1 84 ? 39.606 -16.426 -40.375 1.00 87.81 84 ALA A O 1
ATOM 668 N N . GLU A 1 85 ? 38.907 -14.500 -41.321 1.00 92.50 85 GLU A N 1
ATOM 669 C CA . GLU A 1 85 ? 37.916 -15.121 -42.196 1.00 92.50 85 GLU A CA 1
ATOM 670 C C . GLU A 1 85 ? 38.563 -16.141 -43.142 1.00 92.50 85 GLU A C 1
ATOM 672 O O . GLU A 1 85 ? 39.544 -15.881 -43.842 1.00 92.50 85 GLU A O 1
ATOM 677 N N . SER A 1 86 ? 38.012 -17.350 -43.149 1.00 90.69 86 SER A N 1
ATOM 678 C CA . SER A 1 86 ? 38.505 -18.461 -43.958 1.00 90.69 86 SER A CA 1
ATOM 679 C C . SER A 1 86 ? 37.394 -19.492 -44.172 1.00 90.69 86 SER A C 1
ATOM 681 O O . SER A 1 86 ? 36.388 -19.462 -43.467 1.00 90.69 86 SER A O 1
ATOM 683 N N . PRO A 1 87 ? 37.569 -20.492 -45.055 1.00 87.38 87 PRO A N 1
ATOM 684 C CA . PRO A 1 87 ? 36.592 -21.576 -45.192 1.00 87.38 87 PRO A CA 1
ATOM 685 C C . PRO A 1 87 ? 36.292 -22.323 -43.879 1.00 87.38 87 PRO A C 1
ATOM 687 O O . PRO A 1 87 ? 35.227 -22.915 -43.731 1.00 87.38 87 PRO A O 1
ATOM 690 N N . ARG A 1 88 ? 37.222 -22.296 -42.912 1.00 84.56 88 ARG A N 1
ATOM 691 C CA . ARG A 1 88 ? 37.042 -22.874 -41.570 1.00 84.56 88 ARG A CA 1
ATOM 692 C C . ARG A 1 88 ? 36.306 -21.923 -40.612 1.00 84.56 88 ARG A C 1
ATOM 694 O O . ARG A 1 88 ? 35.531 -22.374 -39.763 1.00 84.56 88 ARG A O 1
ATOM 701 N N . PHE A 1 89 ? 36.538 -20.622 -40.765 1.00 89.50 89 PHE A N 1
ATOM 702 C CA . PHE A 1 89 ? 35.962 -19.544 -39.963 1.00 89.50 89 PHE A CA 1
ATOM 703 C C . PHE A 1 89 ? 35.192 -18.589 -40.886 1.00 89.50 89 PHE A C 1
ATOM 705 O O . PHE A 1 89 ? 35.738 -17.554 -41.270 1.00 89.50 89 PHE A O 1
ATOM 712 N N . PRO A 1 90 ? 33.964 -18.945 -41.311 1.00 91.38 90 PRO A N 1
ATOM 713 C CA . PRO A 1 90 ? 33.157 -18.054 -42.144 1.00 91.38 90 PRO A CA 1
ATOM 714 C C . PRO A 1 90 ? 32.929 -16.720 -41.423 1.00 91.38 90 PRO A C 1
ATOM 716 O O . PRO A 1 90 ? 32.823 -16.710 -40.197 1.00 91.38 90 PRO A O 1
ATOM 719 N N . GLY A 1 91 ? 32.829 -15.601 -42.146 1.00 89.81 91 GLY A N 1
ATOM 720 C CA . GLY A 1 91 ? 32.652 -14.282 -41.525 1.00 89.81 91 GLY A CA 1
ATOM 721 C C . GLY A 1 91 ? 31.358 -14.133 -40.709 1.00 89.81 91 GLY A C 1
ATOM 722 O O . GLY A 1 91 ? 31.292 -13.316 -39.789 1.00 89.81 91 GLY A O 1
ATOM 723 N N . THR A 1 92 ? 30.342 -14.955 -40.990 1.00 92.62 92 THR A N 1
ATOM 724 C CA . THR A 1 92 ? 29.075 -14.998 -40.246 1.00 92.62 92 THR A CA 1
ATOM 725 C C . THR A 1 92 ? 28.618 -16.435 -40.005 1.00 92.62 92 THR A C 1
ATOM 727 O O . THR A 1 92 ? 28.952 -17.336 -40.772 1.00 92.62 92 THR A O 1
ATOM 730 N N . LEU A 1 93 ? 27.861 -16.637 -38.928 1.00 91.50 93 LEU A N 1
ATOM 731 C CA . LEU A 1 93 ? 27.160 -17.873 -38.594 1.00 91.50 93 LEU A CA 1
ATOM 732 C C . LEU A 1 93 ? 25.696 -17.563 -38.291 1.00 91.50 93 LEU A C 1
ATOM 734 O O . LEU A 1 93 ? 25.374 -16.566 -37.640 1.00 91.50 93 LEU A O 1
ATOM 738 N N . THR A 1 94 ? 24.804 -18.448 -38.710 1.00 92.12 94 THR A N 1
ATOM 739 C CA . THR A 1 94 ? 23.416 -18.457 -38.242 1.00 92.12 94 THR A CA 1
ATOM 740 C C . THR A 1 94 ? 23.337 -18.931 -36.782 1.00 92.12 94 THR A C 1
ATOM 742 O O . THR A 1 94 ? 24.269 -19.569 -36.279 1.00 92.12 94 THR A O 1
ATOM 745 N N . PRO A 1 95 ? 22.231 -18.655 -36.062 1.00 91.50 95 PRO A N 1
ATOM 746 C CA . PRO A 1 95 ? 22.082 -19.112 -34.683 1.00 91.50 95 PRO A CA 1
ATOM 747 C C . PRO A 1 95 ? 22.143 -20.632 -34.511 1.00 91.50 95 PRO A C 1
ATOM 749 O O . PRO A 1 95 ? 22.628 -21.105 -33.483 1.00 91.50 95 PRO A O 1
ATOM 752 N N . ASP A 1 96 ? 21.672 -21.390 -35.502 1.00 91.00 96 ASP A N 1
ATOM 753 C CA . ASP A 1 96 ? 21.702 -22.851 -35.459 1.00 91.00 96 ASP A CA 1
ATOM 754 C C . ASP A 1 96 ? 23.114 -23.389 -35.735 1.00 91.00 96 ASP A C 1
ATOM 756 O O . ASP A 1 96 ? 23.586 -24.218 -34.965 1.00 91.00 96 ASP A O 1
ATOM 760 N N . GLU A 1 97 ? 23.853 -22.839 -36.707 1.00 91.56 97 GLU A N 1
ATOM 761 C CA . GLU A 1 97 ? 25.264 -23.205 -36.943 1.00 91.56 97 GLU A CA 1
ATOM 762 C C . GLU A 1 97 ? 26.160 -22.878 -35.741 1.00 91.56 97 GLU A C 1
ATOM 764 O O . GLU A 1 97 ? 27.067 -23.639 -35.397 1.00 91.56 97 GLU A O 1
ATOM 769 N N . TYR A 1 98 ? 25.915 -21.743 -35.080 1.00 89.88 98 TYR A N 1
ATOM 770 C CA . TYR A 1 98 ? 26.614 -21.392 -33.847 1.00 89.88 98 TYR A CA 1
ATOM 771 C C . TYR A 1 98 ? 26.307 -22.398 -32.731 1.00 89.88 98 TYR A C 1
ATOM 773 O O . TYR A 1 98 ? 27.225 -22.836 -32.035 1.00 89.88 98 TYR A O 1
ATOM 781 N N . ARG A 1 99 ? 25.034 -22.795 -32.576 1.00 89.75 99 ARG A N 1
ATOM 782 C CA . ARG A 1 99 ? 24.613 -23.789 -31.578 1.00 89.75 99 ARG A CA 1
ATOM 783 C C . ARG A 1 99 ? 25.231 -25.156 -31.859 1.00 89.75 99 ARG A C 1
ATOM 785 O O . ARG A 1 99 ? 25.788 -25.748 -30.947 1.00 89.75 99 ARG A O 1
ATOM 792 N N . GLU A 1 100 ? 25.223 -25.609 -33.108 1.00 89.81 100 GLU A N 1
ATOM 793 C CA . GLU A 1 100 ? 25.853 -26.870 -33.515 1.00 89.81 100 GLU A CA 1
ATOM 794 C C . GLU A 1 100 ? 27.354 -26.893 -33.194 1.00 89.81 100 GLU A C 1
ATOM 796 O O . GLU A 1 100 ? 27.859 -27.886 -32.668 1.00 89.81 100 GLU A O 1
ATOM 801 N N . ARG A 1 101 ? 28.074 -25.788 -33.440 1.00 87.56 101 ARG A N 1
ATOM 802 C CA . ARG A 1 101 ? 29.496 -25.667 -33.067 1.00 87.56 101 ARG A CA 1
ATOM 803 C C . ARG A 1 101 ? 29.702 -25.658 -31.550 1.00 87.56 101 ARG A C 1
ATOM 805 O O . ARG A 1 101 ? 30.628 -26.305 -31.062 1.00 87.56 101 ARG A O 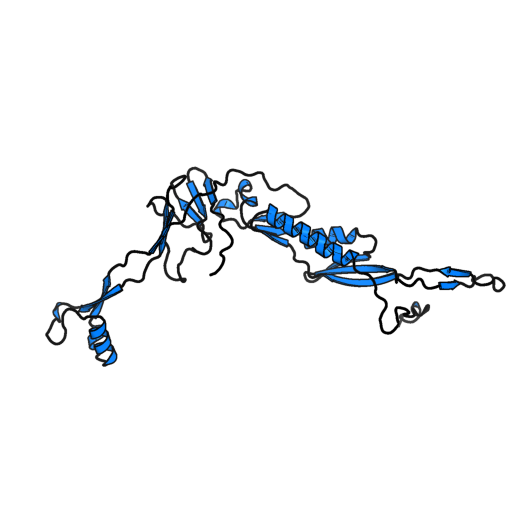1
ATOM 812 N N . ALA A 1 102 ? 28.841 -24.958 -30.811 1.00 86.00 102 ALA A N 1
ATOM 813 C CA . ALA A 1 102 ? 28.889 -24.922 -29.352 1.00 86.00 102 ALA A CA 1
ATOM 814 C C . ALA A 1 102 ? 28.633 -26.312 -28.739 1.00 86.00 102 ALA A C 1
ATOM 816 O O . ALA A 1 102 ? 29.379 -26.748 -27.862 1.00 86.00 102 ALA A O 1
ATOM 817 N N . ASP A 1 103 ? 27.632 -27.033 -29.246 1.00 86.88 103 ASP A N 1
ATOM 818 C CA . ASP A 1 103 ? 27.234 -28.366 -28.781 1.00 86.88 103 ASP A CA 1
ATOM 819 C C . ASP A 1 103 ? 28.284 -29.431 -29.134 1.00 86.88 103 ASP A C 1
ATOM 821 O O . ASP A 1 103 ? 28.541 -30.349 -28.353 1.00 86.88 103 ASP A O 1
ATOM 825 N N . ALA A 1 104 ? 28.976 -29.267 -30.265 1.00 84.88 104 ALA A N 1
ATOM 826 C CA . ALA A 1 104 ? 30.127 -30.086 -30.644 1.00 84.88 104 ALA A CA 1
ATOM 827 C C . ALA A 1 104 ? 31.379 -29.837 -29.774 1.00 84.88 104 ALA A C 1
ATOM 829 O O . ALA A 1 104 ? 32.410 -30.475 -29.996 1.00 84.88 104 ALA A O 1
ATOM 830 N N . SER A 1 105 ? 31.308 -28.935 -28.781 1.00 74.75 105 SER A N 1
ATOM 831 C CA . SER A 1 105 ? 32.439 -28.504 -27.943 1.00 74.75 105 SER A CA 1
ATOM 832 C C . SER A 1 105 ? 33.621 -27.957 -28.751 1.00 74.75 105 SER A C 1
ATOM 834 O O . SER A 1 105 ? 34.770 -27.998 -28.301 1.00 74.75 105 SER A O 1
ATOM 836 N N . ASP A 1 106 ? 33.357 -27.439 -29.951 1.00 76.81 106 ASP A N 1
ATOM 837 C CA . ASP A 1 106 ? 34.377 -26.793 -30.758 1.00 76.81 106 ASP A CA 1
ATOM 838 C C . ASP A 1 106 ? 34.674 -25.422 -30.155 1.00 76.81 106 ASP A C 1
ATOM 840 O O . ASP A 1 106 ? 33.850 -24.529 -30.278 1.00 76.81 106 ASP A O 1
ATOM 844 N N . ILE A 1 107 ? 35.842 -25.229 -29.531 1.00 81.94 107 ILE A N 1
ATOM 845 C CA . ILE A 1 107 ? 36.233 -23.972 -28.862 1.00 81.94 107 ILE A CA 1
ATOM 846 C C . ILE A 1 107 ? 36.176 -22.738 -29.778 1.00 81.94 107 ILE A C 1
ATOM 848 O O . ILE A 1 107 ? 36.087 -21.611 -29.289 1.00 81.94 107 ILE A O 1
ATOM 852 N N . TRP A 1 108 ? 36.196 -22.927 -31.100 1.00 80.75 108 TRP A N 1
ATOM 853 C CA . TRP A 1 108 ? 36.269 -21.836 -32.067 1.00 80.75 108 TRP A CA 1
ATOM 854 C C . TRP A 1 108 ? 34.976 -21.026 -32.217 1.00 80.75 108 TRP A C 1
ATOM 856 O O . TRP A 1 108 ? 35.031 -19.907 -32.724 1.00 80.75 108 TRP A O 1
ATOM 866 N N . TYR A 1 109 ? 33.827 -21.517 -31.738 1.00 81.19 109 TYR A N 1
ATOM 867 C CA . TYR A 1 109 ? 32.587 -20.723 -31.689 1.00 81.19 109 TYR A CA 1
ATOM 868 C C . TYR A 1 109 ? 32.734 -19.428 -30.867 1.00 81.19 109 TYR A C 1
ATOM 870 O O . TYR A 1 109 ? 32.091 -18.430 -31.176 1.00 81.19 109 TYR A O 1
ATOM 878 N N . GLN A 1 110 ? 33.644 -19.400 -29.883 1.00 87.69 110 GLN A N 1
ATOM 879 C CA . GLN A 1 110 ? 33.919 -18.223 -29.048 1.00 87.69 110 GLN A CA 1
ATOM 880 C C . GLN A 1 110 ? 34.545 -17.056 -29.821 1.00 87.69 110 GLN A C 1
ATOM 882 O O . GLN A 1 110 ? 34.574 -15.935 -29.319 1.00 87.69 110 GLN A O 1
ATOM 887 N N . LEU A 1 111 ? 35.043 -17.298 -31.040 1.00 90.19 111 LEU A N 1
ATOM 888 C CA . LEU A 1 111 ? 35.555 -16.244 -31.914 1.00 90.19 111 LEU A CA 1
ATOM 889 C C . LEU A 1 111 ? 34.438 -15.362 -32.477 1.00 90.19 111 LEU A C 1
ATOM 891 O O . LEU A 1 111 ? 34.732 -14.327 -33.072 1.00 90.19 111 LEU A O 1
ATOM 895 N N . TYR A 1 112 ? 33.173 -15.738 -32.299 1.00 91.19 112 TYR A N 1
ATOM 896 C CA . TYR A 1 112 ? 32.041 -15.011 -32.844 1.00 91.19 112 TYR A CA 1
ATOM 897 C C . TYR A 1 112 ? 31.300 -14.205 -31.777 1.00 91.19 112 TYR A C 1
ATOM 899 O O . TYR A 1 112 ? 31.043 -14.675 -30.671 1.00 91.19 112 TYR A O 1
ATOM 907 N N . THR A 1 113 ? 30.907 -12.990 -32.143 1.00 89.38 113 THR A N 1
ATOM 908 C CA . THR A 1 113 ? 30.068 -12.104 -31.336 1.00 89.38 113 THR A CA 1
ATOM 909 C C . THR A 1 113 ? 28.630 -12.134 -31.847 1.00 89.38 113 THR A C 1
ATOM 911 O O . THR A 1 113 ? 28.414 -12.173 -33.059 1.00 89.38 113 THR A O 1
ATOM 914 N N . PRO A 1 114 ? 27.625 -12.144 -30.957 1.00 87.94 114 PRO A N 1
ATOM 915 C CA . PRO A 1 114 ? 26.230 -12.094 -31.371 1.00 87.94 114 PRO A CA 1
ATOM 916 C C . PRO A 1 114 ? 25.936 -10.766 -32.076 1.00 87.94 114 PRO A C 1
ATOM 918 O O . PRO A 1 114 ? 26.204 -9.690 -31.540 1.00 87.94 114 PRO A O 1
ATOM 921 N N . ALA A 1 115 ? 25.360 -10.860 -33.271 1.00 84.00 115 ALA A N 1
ATOM 922 C CA . ALA A 1 115 ? 24.786 -9.739 -33.992 1.00 84.00 115 ALA A CA 1
ATOM 923 C C . ALA A 1 115 ? 23.305 -9.620 -33.616 1.00 84.00 115 ALA A C 1
ATOM 925 O O . ALA A 1 115 ? 22.508 -10.540 -33.835 1.00 84.00 115 ALA A O 1
ATOM 926 N N . TYR A 1 116 ? 22.951 -8.481 -33.032 1.00 81.94 116 TYR A N 1
ATOM 927 C CA . TYR A 1 116 ? 21.612 -8.190 -32.540 1.00 81.94 116 TYR A CA 1
ATOM 928 C C . TYR A 1 116 ? 20.836 -7.323 -33.534 1.00 81.94 116 TYR A C 1
ATOM 930 O O . TYR A 1 116 ? 21.385 -6.381 -34.104 1.00 81.94 116 TYR A O 1
ATOM 938 N N . GLU A 1 117 ? 19.549 -7.608 -33.700 1.00 78.75 117 GLU A N 1
ATOM 939 C CA . GLU A 1 117 ? 18.574 -6.663 -34.238 1.00 78.75 117 GLU A CA 1
ATOM 940 C C . GLU A 1 117 ? 17.824 -6.035 -33.070 1.00 78.75 117 GLU A C 1
ATOM 942 O O . GLU A 1 117 ? 17.243 -6.753 -32.246 1.00 78.75 117 GLU A O 1
ATOM 947 N N . GLY A 1 118 ? 17.847 -4.702 -33.005 1.00 67.94 118 GLY A N 1
ATOM 948 C CA . GLY A 1 118 ? 17.012 -3.962 -32.069 1.00 67.94 118 GLY A CA 1
ATOM 949 C C . GLY A 1 118 ? 15.552 -4.253 -32.386 1.00 67.94 118 GLY A C 1
ATOM 950 O O . GLY A 1 118 ? 15.081 -3.959 -33.483 1.00 67.94 118 GLY A O 1
ATOM 951 N N . VAL A 1 119 ? 14.847 -4.869 -31.442 1.00 73.38 119 VAL A N 1
ATOM 952 C CA . VAL A 1 119 ? 13.414 -5.130 -31.584 1.00 73.38 119 VAL A CA 1
ATOM 953 C C . VAL A 1 119 ? 12.668 -3.921 -31.043 1.00 73.38 119 VAL A C 1
ATOM 955 O O . VAL A 1 119 ? 12.942 -3.476 -29.926 1.00 73.38 119 VAL A O 1
ATOM 958 N N . ASP A 1 120 ? 11.708 -3.407 -31.814 1.00 76.81 120 ASP A N 1
ATOM 959 C CA . ASP A 1 120 ? 10.859 -2.315 -31.345 1.00 76.81 120 ASP A CA 1
ATOM 960 C C . ASP A 1 120 ? 10.202 -2.684 -30.001 1.00 76.81 120 ASP A C 1
ATOM 962 O O . ASP A 1 120 ? 9.725 -3.817 -29.826 1.00 76.81 120 ASP A O 1
ATOM 966 N N . PRO A 1 121 ? 10.178 -1.752 -29.030 1.00 77.25 121 PRO A N 1
ATOM 967 C CA . PRO A 1 121 ? 9.572 -2.008 -27.736 1.00 77.25 121 PRO A CA 1
ATOM 968 C C . PRO A 1 121 ? 8.071 -2.258 -27.886 1.00 77.25 121 PRO A C 1
ATOM 970 O O . PRO A 1 121 ? 7.399 -1.693 -28.751 1.00 77.25 121 PRO A O 1
ATOM 973 N N . ASP A 1 122 ? 7.521 -3.058 -26.977 1.00 80.31 122 ASP A N 1
ATOM 974 C CA . ASP A 1 122 ? 6.075 -3.173 -26.851 1.00 80.31 122 ASP A CA 1
ATOM 975 C C . ASP A 1 122 ? 5.502 -1.845 -26.361 1.00 80.31 122 ASP A C 1
ATOM 977 O O . ASP A 1 122 ? 5.871 -1.348 -25.295 1.00 80.31 122 ASP A O 1
ATOM 981 N N . VAL A 1 123 ? 4.574 -1.275 -27.128 1.00 83.19 123 VAL A N 1
ATOM 982 C CA . VAL A 1 123 ? 3.923 -0.010 -26.779 1.00 83.19 123 VAL A CA 1
ATOM 983 C C . VAL A 1 123 ? 2.548 -0.288 -26.189 1.00 83.19 123 VAL A C 1
ATOM 985 O O . VAL A 1 123 ? 1.582 -0.579 -26.897 1.00 83.19 123 VAL A O 1
ATOM 988 N N . ILE A 1 124 ? 2.435 -0.141 -24.873 1.00 83.75 124 ILE A N 1
ATOM 989 C CA . ILE A 1 124 ? 1.162 -0.217 -24.160 1.00 83.75 124 ILE A CA 1
ATOM 990 C C . ILE A 1 124 ? 0.586 1.194 -24.086 1.00 83.75 124 ILE A C 1
ATOM 992 O O . ILE A 1 124 ? 1.109 2.055 -23.382 1.00 83.75 124 ILE A O 1
ATOM 996 N N . THR A 1 125 ? -0.503 1.452 -24.809 1.00 82.06 125 THR A N 1
ATOM 997 C CA . THR A 1 125 ? -1.212 2.733 -24.678 1.00 82.06 125 THR A CA 1
ATOM 998 C C . THR A 1 125 ? -2.088 2.690 -23.435 1.00 82.06 125 THR A C 1
ATOM 1000 O O . THR A 1 125 ? -2.893 1.775 -23.272 1.00 82.06 125 THR A O 1
ATOM 1003 N N . VAL A 1 126 ? -1.935 3.684 -22.565 1.00 76.94 126 VAL A N 1
ATOM 1004 C CA . VAL A 1 126 ? -2.718 3.832 -21.339 1.00 76.94 126 VAL A CA 1
ATOM 1005 C C . VAL A 1 126 ? -3.918 4.717 -21.672 1.00 76.94 126 VAL A C 1
ATOM 1007 O O . VAL A 1 126 ? -3.731 5.904 -21.954 1.00 76.94 126 VAL A O 1
ATOM 1010 N N . PRO A 1 127 ? -5.146 4.164 -21.706 1.00 67.38 127 PRO A N 1
ATOM 1011 C CA . PRO A 1 127 ? -6.303 4.936 -22.131 1.00 67.38 127 PRO A CA 1
ATOM 1012 C C . PRO A 1 127 ? -6.583 6.116 -21.183 1.00 67.38 127 PRO A C 1
ATOM 1014 O O . PRO A 1 127 ? -6.356 6.035 -19.977 1.00 67.38 127 PRO A O 1
ATOM 1017 N N . GLY A 1 128 ? -7.133 7.208 -21.708 1.00 61.78 128 GLY A N 1
ATOM 1018 C CA . GLY A 1 128 ? -7.837 8.201 -20.887 1.00 61.78 128 GLY A CA 1
ATOM 1019 C C . GLY A 1 128 ? -9.240 7.711 -20.480 1.00 61.78 128 GLY A C 1
ATOM 1020 O O . GLY A 1 128 ? -9.613 6.585 -20.825 1.00 61.78 128 GLY A O 1
ATOM 1021 N N . PRO A 1 129 ? -10.045 8.540 -19.787 1.00 63.12 129 PRO A N 1
ATOM 1022 C CA . PRO A 1 129 ? -9.750 9.910 -19.351 1.00 63.12 129 PRO A CA 1
ATOM 1023 C C . PRO A 1 129 ? -8.954 9.970 -18.034 1.00 63.12 129 PRO A C 1
ATOM 1025 O O . PRO A 1 129 ? -9.084 9.102 -17.175 1.00 63.12 129 PRO A O 1
ATOM 1028 N N . TRP A 1 130 ? -8.137 11.016 -17.880 1.00 69.94 130 TRP A N 1
ATOM 1029 C CA . TRP A 1 130 ? -7.408 11.313 -16.643 1.00 69.94 130 TRP A CA 1
ATOM 1030 C C . TRP A 1 130 ? -8.258 12.208 -15.746 1.00 69.94 130 TRP A C 1
ATOM 1032 O O . TRP A 1 130 ? -8.670 13.291 -16.163 1.00 69.94 130 TRP A O 1
ATOM 1042 N N . THR A 1 131 ? -8.503 11.782 -14.511 1.00 64.88 131 THR A N 1
ATOM 1043 C CA . THR A 1 131 ? -9.193 12.618 -13.528 1.00 64.88 131 THR A CA 1
ATOM 1044 C C . THR A 1 131 ? -8.218 13.666 -13.009 1.00 64.88 131 THR A C 1
ATOM 1046 O O . THR A 1 131 ? -7.228 13.329 -12.354 1.00 64.88 131 THR A O 1
ATOM 1049 N N . VAL A 1 132 ? -8.486 14.941 -13.305 1.00 65.56 132 VAL A N 1
ATOM 1050 C CA . VAL A 1 132 ? -7.725 16.054 -12.727 1.00 65.56 132 VAL A CA 1
ATOM 1051 C C . VAL A 1 132 ? -8.046 16.127 -11.244 1.00 65.56 132 VAL A C 1
ATOM 1053 O O . VAL A 1 132 ? -9.183 16.382 -10.852 1.00 65.56 132 VAL A O 1
ATOM 1056 N N . LEU A 1 133 ? -7.032 15.902 -10.418 1.00 60.91 133 LEU A N 1
ATOM 1057 C CA . LEU A 1 133 ? -7.102 16.131 -8.988 1.00 60.91 133 LEU A CA 1
ATOM 1058 C C . LEU A 1 133 ? -7.034 17.640 -8.742 1.00 60.91 133 LEU A C 1
ATOM 1060 O O . LEU A 1 133 ? -5.959 18.212 -8.577 1.00 60.91 133 LEU A O 1
ATOM 1064 N N . THR A 1 134 ? -8.192 18.294 -8.782 1.00 54.31 134 THR A N 1
ATOM 1065 C CA . THR A 1 134 ? -8.369 19.655 -8.263 1.00 54.31 134 THR A CA 1
ATOM 1066 C C . THR A 1 134 ? -8.401 19.623 -6.739 1.00 54.31 134 THR A C 1
ATOM 1068 O O . THR A 1 134 ? -8.868 18.632 -6.178 1.00 54.31 134 THR A O 1
ATOM 1071 N N . ASP A 1 135 ? -7.936 20.697 -6.091 1.00 51.97 135 ASP A N 1
ATOM 1072 C CA . ASP A 1 135 ? -7.944 20.889 -4.634 1.00 51.97 135 ASP A CA 1
ATOM 1073 C C . ASP A 1 135 ? -9.300 20.472 -4.035 1.00 51.97 135 ASP A C 1
ATOM 1075 O O . ASP A 1 135 ? -10.295 21.194 -4.108 1.00 51.97 135 ASP A O 1
ATOM 1079 N N . GLY A 1 136 ? -9.375 19.254 -3.505 1.00 46.81 136 GLY A N 1
ATOM 1080 C CA . GLY A 1 136 ? -10.556 18.793 -2.789 1.00 46.81 136 GLY A CA 1
ATOM 1081 C C . GLY A 1 136 ? -10.590 19.377 -1.371 1.00 46.81 136 GLY A C 1
ATOM 1082 O O . GLY A 1 136 ? -9.596 19.926 -0.888 1.00 46.81 136 GLY A O 1
ATOM 1083 N N . PRO A 1 137 ? -11.732 19.273 -0.680 1.00 49.75 137 PRO A N 1
ATOM 1084 C CA . PRO A 1 137 ? -11.838 19.738 0.694 1.00 49.75 137 PRO A CA 1
ATOM 1085 C C . PRO A 1 137 ? -10.907 18.928 1.606 1.00 49.75 137 PRO A C 1
ATOM 1087 O O . PRO A 1 137 ? -10.831 17.704 1.493 1.00 49.75 137 PRO A O 1
ATOM 1090 N N . PHE A 1 138 ? -10.223 19.617 2.525 1.00 54.12 138 PHE A N 1
ATOM 1091 C CA . PHE A 1 138 ? -9.421 18.986 3.574 1.00 54.12 138 PHE A CA 1
ATOM 1092 C C . PHE A 1 138 ? -10.233 17.906 4.307 1.00 54.12 138 PHE A C 1
ATOM 1094 O O . PHE A 1 138 ? -11.444 18.087 4.494 1.00 54.12 138 PHE A O 1
ATOM 1101 N N . PRO A 1 139 ? -9.597 16.798 4.744 1.00 56.78 139 PRO A N 1
ATOM 1102 C CA . PRO A 1 139 ? -10.279 15.843 5.596 1.00 56.78 139 PRO A CA 1
ATOM 1103 C C . PRO A 1 139 ? -10.773 16.597 6.837 1.00 56.78 139 PRO A C 1
ATOM 1105 O O . PRO A 1 139 ? -10.054 17.468 7.341 1.00 56.78 139 PRO A O 1
ATOM 1108 N N . PRO A 1 140 ? -12.003 16.326 7.296 1.00 59.88 140 PRO A N 1
ATOM 1109 C CA . PRO A 1 140 ? -12.509 16.964 8.495 1.00 59.88 140 PRO A CA 1
ATOM 1110 C C . PRO A 1 140 ? -11.551 16.665 9.651 1.00 59.88 140 PRO A C 1
ATOM 1112 O O . PRO A 1 140 ? -11.078 15.537 9.790 1.00 59.88 140 PRO A O 1
ATOM 1115 N N . ASP A 1 141 ? -11.254 17.685 10.454 1.00 59.53 141 ASP A N 1
ATOM 1116 C CA . ASP A 1 141 ? -10.528 17.533 11.715 1.00 59.53 141 ASP A CA 1
ATOM 1117 C C . ASP A 1 141 ? -11.479 16.870 12.714 1.00 59.53 141 ASP A C 1
ATOM 1119 O O . ASP A 1 141 ? -12.155 17.523 13.510 1.00 5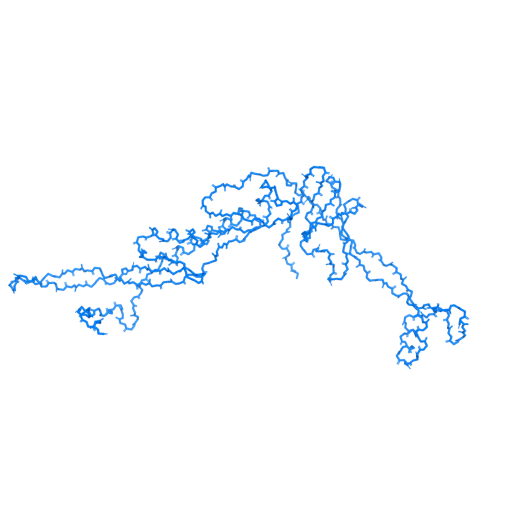9.53 141 ASP A O 1
ATOM 1123 N N . ASP A 1 142 ? -11.681 15.568 12.541 1.00 60.09 142 ASP A N 1
ATOM 1124 C CA . ASP A 1 142 ? -12.621 14.807 13.331 1.00 60.09 142 ASP A CA 1
ATOM 1125 C C . ASP A 1 142 ? -11.887 13.954 14.365 1.00 60.09 142 ASP A C 1
ATOM 1127 O O . ASP A 1 142 ? -10.868 13.321 14.104 1.00 60.09 142 ASP A O 1
ATOM 1131 N N . ALA A 1 143 ? -12.410 13.940 15.594 1.00 57.50 143 ALA A N 1
ATOM 1132 C CA . ALA A 1 143 ? -11.776 13.308 16.758 1.00 57.50 143 ALA A CA 1
ATOM 1133 C C . ALA A 1 143 ? -11.611 11.777 16.646 1.00 57.50 143 ALA A C 1
ATOM 1135 O O . ALA A 1 143 ? -11.179 11.116 17.588 1.00 57.50 143 ALA A O 1
ATOM 1136 N N . ALA A 1 144 ? -12.013 11.198 15.520 1.00 63.09 144 ALA A N 1
ATOM 1137 C CA . ALA A 1 144 ? -12.096 9.772 15.307 1.00 63.09 144 ALA A CA 1
ATOM 1138 C C . ALA A 1 144 ? -10.837 9.180 14.665 1.00 63.09 144 ALA A C 1
ATOM 1140 O O . ALA A 1 144 ? -10.815 7.977 14.482 1.00 63.09 144 ALA A O 1
ATOM 1141 N N . GLY A 1 145 ? -9.778 9.943 14.385 1.00 71.25 145 GLY A N 1
ATOM 1142 C CA . GLY A 1 145 ? -8.463 9.362 14.089 1.00 71.25 145 GLY A CA 1
ATOM 1143 C C . GLY A 1 145 ? -7.573 10.236 13.216 1.00 71.25 145 GLY A C 1
ATOM 1144 O O . GLY A 1 145 ? -8.040 11.140 12.531 1.00 71.25 145 GLY A O 1
ATOM 1145 N N . THR A 1 146 ? -6.273 9.938 13.203 1.00 79.00 146 THR A N 1
ATOM 1146 C CA . THR A 1 146 ? -5.308 10.684 12.382 1.00 79.00 146 THR A CA 1
ATOM 1147 C C . THR A 1 146 ? -5.139 10.002 11.031 1.00 79.00 146 THR A C 1
ATOM 1149 O O . THR A 1 146 ? -4.701 8.848 10.956 1.00 79.00 146 THR A O 1
ATOM 1152 N N . TRP A 1 147 ? -5.486 10.704 9.950 1.00 78.94 147 TRP A N 1
ATOM 1153 C CA . TRP A 1 147 ? -5.265 10.223 8.588 1.00 78.94 147 TRP A CA 1
ATOM 1154 C C . TRP A 1 147 ? -3.801 10.388 8.185 1.00 78.94 147 TRP A C 1
ATOM 1156 O O . TRP A 1 147 ? -3.267 11.495 8.170 1.00 78.94 147 TRP A O 1
ATOM 1166 N N . HIS A 1 148 ? -3.166 9.282 7.812 1.00 78.81 148 HIS A N 1
ATOM 1167 C CA . HIS A 1 148 ? -1.804 9.258 7.302 1.00 78.81 148 HIS A CA 1
ATOM 1168 C C . HIS A 1 148 ? -1.803 8.745 5.864 1.00 78.81 148 HIS A C 1
ATOM 1170 O O . HIS A 1 148 ? -1.897 7.534 5.626 1.00 78.81 148 HIS A O 1
ATOM 1176 N N . PRO A 1 149 ? -1.692 9.641 4.879 1.00 72.06 149 PRO A N 1
ATOM 1177 C CA . PRO A 1 149 ? -1.680 9.231 3.492 1.00 72.06 149 PRO A CA 1
ATOM 1178 C C . PRO A 1 149 ? -0.338 8.654 3.082 1.00 72.06 149 PRO A C 1
ATOM 1180 O O . PRO A 1 149 ? 0.734 9.122 3.470 1.00 72.06 149 PRO A O 1
ATOM 1183 N N . SER A 1 150 ? -0.397 7.661 2.210 1.00 69.62 150 SER A N 1
ATOM 1184 C CA . SER A 1 150 ? 0.781 7.158 1.531 1.00 69.62 150 SER A CA 1
ATOM 1185 C C . SER A 1 150 ? 1.057 8.072 0.340 1.00 69.62 150 SER A C 1
ATOM 1187 O O . SER A 1 150 ? 0.616 7.787 -0.769 1.00 69.62 150 SER A O 1
ATOM 1189 N N . LEU A 1 151 ? 1.825 9.141 0.549 1.00 67.81 151 LEU A N 1
ATOM 1190 C CA . LEU A 1 151 ? 2.197 10.102 -0.500 1.00 67.81 151 LEU A CA 1
ATOM 1191 C C . LEU A 1 151 ? 3.594 9.836 -1.080 1.00 67.81 151 LEU A C 1
ATOM 1193 O O . LEU A 1 151 ? 4.467 9.331 -0.371 1.00 67.81 151 LEU A O 1
ATOM 1197 N N . PRO A 1 152 ? 3.854 10.219 -2.342 1.00 62.03 152 PRO A N 1
ATOM 1198 C CA . PRO A 1 152 ? 5.209 10.520 -2.805 1.00 62.03 152 PRO A CA 1
ATOM 1199 C C . PRO A 1 152 ? 5.866 11.603 -1.927 1.00 62.03 152 PRO A C 1
ATOM 1201 O O . PRO A 1 152 ? 5.183 12.507 -1.436 1.00 62.03 152 PRO A O 1
ATOM 1204 N N . THR A 1 153 ? 7.189 11.540 -1.735 1.00 63.91 153 THR A N 1
ATOM 1205 C CA . THR A 1 153 ? 7.944 12.486 -0.879 1.00 63.91 153 THR A CA 1
ATOM 1206 C C . THR A 1 153 ? 7.745 13.944 -1.306 1.00 63.91 153 THR A C 1
ATOM 1208 O O . THR A 1 153 ? 7.719 14.861 -0.485 1.00 63.91 153 THR A O 1
ATOM 1211 N N . GLU A 1 154 ? 7.560 14.154 -2.604 1.00 57.81 154 GLU A N 1
ATOM 1212 C CA . GLU A 1 154 ? 7.333 15.439 -3.253 1.00 57.81 154 GLU A CA 1
ATOM 1213 C C . GLU A 1 154 ? 6.012 16.093 -2.806 1.00 57.81 154 GLU A C 1
ATOM 1215 O O . GLU A 1 154 ? 5.907 17.321 -2.784 1.00 57.81 154 GLU A O 1
ATOM 1220 N N . LEU A 1 155 ? 5.031 15.285 -2.387 1.00 62.59 155 LEU A N 1
ATOM 1221 C CA . LEU A 1 155 ? 3.709 15.725 -1.930 1.00 62.59 155 LEU A CA 1
ATOM 1222 C C . LEU A 1 155 ? 3.561 15.694 -0.400 1.00 62.59 155 LEU A C 1
ATOM 1224 O O . LEU A 1 155 ? 2.577 16.198 0.134 1.00 62.59 155 LEU A O 1
ATOM 1228 N N . THR A 1 156 ? 4.547 15.182 0.347 1.00 63.41 156 THR A N 1
ATOM 1229 C CA . THR A 1 156 ? 4.467 15.078 1.818 1.00 63.41 156 THR A CA 1
ATOM 1230 C C . THR A 1 156 ? 4.293 16.439 2.501 1.00 63.41 156 THR A C 1
ATOM 1232 O O . THR A 1 156 ? 3.585 16.540 3.497 1.00 63.41 156 THR A O 1
ATOM 1235 N N . ARG A 1 157 ? 4.879 17.510 1.946 1.00 63.31 157 ARG A N 1
ATOM 1236 C CA . ARG A 1 157 ? 4.763 18.884 2.480 1.00 63.31 157 ARG A CA 1
ATOM 1237 C C . ARG A 1 157 ? 3.480 19.616 2.052 1.00 63.31 157 ARG A C 1
ATOM 1239 O O . ARG A 1 157 ? 3.383 20.819 2.273 1.00 63.31 157 ARG A O 1
ATOM 1246 N N . ARG A 1 158 ? 2.545 18.925 1.394 1.00 63.34 158 ARG A N 1
ATOM 1247 C CA . ARG A 1 158 ? 1.339 19.501 0.782 1.00 63.34 158 ARG A CA 1
ATOM 1248 C C . ARG A 1 158 ? 0.069 18.899 1.392 1.00 63.34 158 ARG A C 1
ATOM 1250 O O . ARG A 1 158 ? -0.485 17.973 0.799 1.00 63.34 158 ARG A O 1
ATOM 1257 N N . PRO A 1 159 ? -0.356 19.358 2.587 1.00 63.69 159 PRO A N 1
ATOM 1258 C CA . PRO A 1 159 ? -1.515 18.810 3.300 1.00 63.69 159 PRO A CA 1
ATOM 1259 C C . PRO A 1 159 ? -2.811 18.811 2.472 1.00 63.69 159 PRO A C 1
ATOM 1261 O O . PRO A 1 159 ? -3.654 17.939 2.658 1.00 63.69 159 PRO A O 1
ATOM 1264 N N . GLU A 1 160 ? -2.943 19.724 1.509 1.00 60.12 160 GLU A N 1
ATOM 1265 C CA . GLU A 1 160 ? -4.075 19.839 0.582 1.00 60.12 160 GLU A CA 1
ATOM 1266 C C . GLU A 1 160 ? -4.272 18.623 -0.342 1.00 60.12 160 GLU A C 1
ATOM 1268 O O . GLU A 1 160 ? -5.334 18.469 -0.931 1.00 60.12 160 GLU A O 1
ATOM 1273 N N . TYR A 1 161 ? -3.289 17.726 -0.458 1.00 62.59 161 TYR A N 1
ATOM 1274 C CA . TYR A 1 161 ? -3.408 16.512 -1.275 1.00 62.59 161 TYR A CA 1
ATOM 1275 C C . TYR A 1 161 ? -3.501 15.237 -0.442 1.00 62.59 161 TYR A C 1
ATOM 1277 O O . TYR A 1 161 ? -3.628 14.147 -0.986 1.00 62.59 161 TYR A O 1
ATOM 1285 N N . HIS A 1 162 ? -3.456 15.339 0.887 1.00 66.56 162 HIS A N 1
ATOM 1286 C CA . HIS A 1 162 ? -3.331 14.180 1.770 1.00 66.56 162 HIS A CA 1
ATOM 1287 C C . HIS A 1 162 ? -4.539 13.233 1.686 1.00 66.56 162 HIS A C 1
ATOM 1289 O O . HIS A 1 162 ? -4.382 12.023 1.734 1.00 66.56 162 HIS A O 1
ATOM 1295 N N . PHE A 1 163 ? -5.756 13.722 1.485 1.00 60.72 163 PHE A N 1
ATOM 1296 C CA . PHE A 1 163 ? -6.962 12.876 1.459 1.00 60.72 163 PHE A CA 1
ATOM 1297 C C . PHE A 1 163 ? -7.221 12.166 0.118 1.00 60.72 163 PHE A C 1
ATOM 1299 O O . PHE A 1 163 ? -8.056 11.262 0.066 1.00 60.72 163 PHE A O 1
ATOM 1306 N N . LEU A 1 164 ? -6.521 12.566 -0.950 1.00 60.81 164 LEU A N 1
ATOM 1307 C CA . LEU A 1 164 ? -6.714 12.054 -2.315 1.00 60.81 164 LEU A CA 1
ATOM 1308 C C . LEU A 1 164 ? -5.947 10.762 -2.600 1.00 60.81 164 LEU A C 1
ATOM 1310 O O . LEU A 1 164 ? -6.155 10.136 -3.633 1.00 60.81 164 LEU A O 1
ATOM 1314 N N . PHE A 1 165 ? -5.036 10.383 -1.709 1.00 65.88 165 PHE A N 1
ATOM 1315 C CA . PHE A 1 165 ? -4.158 9.241 -1.901 1.00 65.88 165 PHE A CA 1
ATOM 1316 C C . PHE A 1 165 ? -4.549 8.123 -0.943 1.00 65.88 165 PHE A C 1
ATOM 1318 O O . PHE A 1 165 ? -4.980 8.414 0.177 1.00 65.88 165 PHE A O 1
ATOM 1325 N N . PRO A 1 166 ? -4.332 6.852 -1.326 1.00 70.50 166 PRO A N 1
ATOM 1326 C CA . PRO A 1 166 ? -4.466 5.738 -0.406 1.00 70.50 166 PRO A CA 1
ATOM 1327 C C . PRO A 1 166 ? -3.662 5.983 0.867 1.00 70.50 166 PRO A C 1
ATOM 1329 O O . PRO A 1 166 ? -2.559 6.535 0.835 1.00 70.50 166 PRO A O 1
ATOM 1332 N N . GLY A 1 167 ? -4.197 5.563 2.001 1.00 78.12 167 GLY A N 1
ATOM 1333 C CA . GLY A 1 167 ? -3.619 5.881 3.296 1.00 78.12 167 GLY A CA 1
ATOM 1334 C C . GLY A 1 167 ? -4.125 4.978 4.398 1.00 78.12 167 GLY A C 1
ATOM 1335 O O . GLY A 1 167 ? -4.782 3.964 4.151 1.00 78.12 167 GLY A O 1
ATOM 1336 N N . HIS A 1 168 ? -3.774 5.349 5.621 1.00 83.25 168 HIS A N 1
ATOM 1337 C CA . HIS A 1 168 ? -4.136 4.620 6.819 1.00 83.25 168 HIS A CA 1
ATOM 1338 C C . HIS A 1 168 ? -4.684 5.584 7.871 1.00 83.25 168 HIS A C 1
ATOM 1340 O O . HIS A 1 168 ? -4.062 6.599 8.185 1.00 83.25 168 HIS A O 1
ATOM 1346 N N . LEU A 1 169 ? -5.852 5.260 8.419 1.00 85.81 169 LEU A N 1
ATOM 1347 C CA . LEU A 1 169 ? -6.456 5.970 9.539 1.00 85.81 169 LEU A CA 1
ATOM 1348 C C . LEU A 1 169 ? -6.012 5.282 10.833 1.00 85.81 169 LEU A C 1
ATOM 1350 O O . LEU A 1 169 ? -6.297 4.100 11.015 1.00 85.81 169 LEU A O 1
ATOM 1354 N N . PHE A 1 170 ? -5.281 5.985 11.698 1.00 87.56 170 PHE A N 1
ATOM 1355 C CA . PHE A 1 170 ? -4.727 5.442 12.947 1.00 87.56 170 PHE A CA 1
ATOM 1356 C C . PHE A 1 170 ? -5.573 5.796 14.174 1.00 87.56 170 PHE A C 1
ATOM 1358 O O . PHE A 1 170 ? -6.286 6.798 14.178 1.00 87.56 170 PHE A O 1
ATOM 1365 N N . GLY A 1 171 ? -5.432 4.995 15.236 1.00 87.56 171 GLY A N 1
ATOM 1366 C CA . GLY A 1 171 ? -6.053 5.227 16.543 1.00 87.56 171 GLY A CA 1
ATOM 1367 C C . GLY A 1 171 ? -7.326 4.417 16.793 1.00 87.56 171 GLY A C 1
ATOM 1368 O O . GLY A 1 171 ? -8.067 4.729 17.725 1.00 87.56 171 GLY A O 1
ATOM 1369 N N . LEU A 1 172 ? -7.604 3.387 15.981 1.00 89.62 172 LEU A N 1
ATOM 1370 C CA . LEU A 1 172 ? -8.859 2.623 16.046 1.00 89.62 172 LEU A CA 1
ATOM 1371 C C . LEU A 1 172 ? -9.012 1.954 17.401 1.00 89.62 172 LEU A C 1
ATOM 1373 O O . LEU A 1 172 ? -10.082 1.992 18.008 1.00 89.62 172 LEU A O 1
ATOM 1377 N N . ARG A 1 173 ? -7.919 1.377 17.899 1.00 89.94 173 ARG A N 1
ATOM 1378 C CA . ARG A 1 173 ? -7.898 0.706 19.192 1.00 89.94 173 ARG A CA 1
ATOM 1379 C C . ARG A 1 173 ? -8.183 1.680 20.334 1.00 89.94 173 ARG A C 1
ATOM 1381 O O . ARG A 1 173 ? -9.015 1.376 21.183 1.00 89.94 173 ARG A O 1
ATOM 1388 N N . ALA A 1 174 ? -7.559 2.857 20.324 1.00 88.75 174 ALA A N 1
ATOM 1389 C CA . ALA A 1 174 ? -7.780 3.889 21.335 1.00 88.75 174 ALA A CA 1
ATOM 1390 C C . ALA A 1 174 ? -9.222 4.433 21.300 1.00 88.75 174 ALA A C 1
ATOM 1392 O O . ALA A 1 174 ? -9.869 4.539 22.343 1.00 88.75 174 ALA A O 1
ATOM 1393 N N . ALA A 1 175 ? -9.760 4.705 20.107 1.00 88.62 175 ALA A N 1
ATOM 1394 C CA . ALA A 1 175 ? -11.142 5.152 19.936 1.00 88.62 175 ALA A CA 1
ATOM 1395 C C . ALA A 1 175 ? -12.147 4.094 20.419 1.00 88.62 175 ALA A C 1
ATOM 1397 O O . ALA A 1 175 ? -13.110 4.402 21.126 1.00 88.62 175 ALA A O 1
ATOM 1398 N N . LEU A 1 176 ? -11.897 2.825 20.090 1.00 90.06 176 LEU A N 1
ATOM 1399 C CA . LEU A 1 176 ? -12.722 1.715 20.542 1.00 90.06 176 LEU A CA 1
ATOM 1400 C C . LEU A 1 176 ? -12.632 1.522 22.062 1.00 90.06 176 LEU A C 1
ATOM 1402 O O . LEU A 1 176 ? -13.654 1.296 22.704 1.00 90.06 176 LEU A O 1
ATOM 1406 N N . GLN A 1 177 ? -11.442 1.647 22.650 1.00 91.44 177 GLN A N 1
ATOM 1407 C CA . GLN A 1 177 ? -11.241 1.588 24.097 1.00 91.44 177 GLN A CA 1
ATOM 1408 C C . GLN A 1 177 ? -12.049 2.667 24.821 1.00 91.44 177 GLN A C 1
ATOM 1410 O O . GLN A 1 177 ? -12.730 2.357 25.798 1.00 91.44 177 GLN A O 1
ATOM 1415 N N . ALA A 1 178 ? -11.995 3.916 24.344 1.00 90.12 178 ALA A N 1
ATOM 1416 C CA . ALA A 1 178 ? -12.776 5.017 24.903 1.00 90.12 178 ALA A CA 1
ATOM 1417 C C . ALA A 1 178 ? -14.278 4.698 24.862 1.00 90.12 178 ALA A C 1
ATOM 1419 O O . ALA A 1 178 ? -14.948 4.739 25.891 1.00 90.12 178 ALA A O 1
ATOM 1420 N N . ARG A 1 179 ? -14.776 4.242 23.708 1.00 89.75 179 ARG A N 1
ATOM 1421 C CA . ARG A 1 179 ? -16.192 3.900 23.522 1.00 89.75 179 ARG A CA 1
ATOM 1422 C C . ARG A 1 179 ? -16.652 2.692 24.346 1.00 89.75 179 ARG A C 1
ATOM 1424 O O . ARG A 1 179 ? -17.779 2.670 24.825 1.00 89.75 179 ARG A O 1
ATOM 1431 N N . ILE A 1 180 ? -15.805 1.675 24.513 1.00 89.50 180 ILE A N 1
ATOM 1432 C CA . ILE A 1 180 ? -16.112 0.493 25.334 1.00 89.50 180 ILE A CA 1
ATOM 1433 C C . ILE A 1 180 ? -16.141 0.859 26.823 1.00 89.50 180 ILE A C 1
ATOM 1435 O O . ILE A 1 180 ? -17.005 0.370 27.543 1.00 89.50 180 ILE A O 1
ATOM 1439 N N . ARG A 1 181 ? -15.240 1.730 27.299 1.00 89.56 181 ARG A N 1
ATOM 1440 C CA . ARG A 1 181 ? -15.211 2.172 28.709 1.00 89.56 181 ARG A CA 1
ATOM 1441 C C . ARG A 1 181 ? -16.484 2.887 29.152 1.00 89.56 181 ARG A C 1
ATOM 1443 O O . ARG A 1 181 ? -16.813 2.842 30.329 1.00 89.56 181 ARG A O 1
ATOM 1450 N N . GLU A 1 182 ? -17.180 3.532 28.226 1.00 89.25 182 GLU A N 1
ATOM 1451 C CA . GLU A 1 182 ? -18.445 4.224 28.492 1.00 89.25 182 GLU A CA 1
ATOM 1452 C C . GLU A 1 182 ? -19.646 3.268 28.591 1.00 89.25 182 GLU A C 1
ATOM 1454 O O . GLU A 1 182 ? -20.738 3.683 28.979 1.00 89.25 182 GLU A O 1
ATOM 1459 N N . MET A 1 183 ? -19.480 1.983 28.255 1.00 86.94 183 MET A N 1
ATOM 1460 C CA . MET A 1 183 ? -20.567 1.011 28.346 1.00 86.94 183 MET A CA 1
ATOM 1461 C C . MET A 1 183 ? -20.852 0.635 29.810 1.00 86.94 183 MET A C 1
ATOM 1463 O O . MET A 1 183 ? -19.930 0.291 30.549 1.00 86.94 183 MET A O 1
ATOM 1467 N N . PRO A 1 184 ? -22.127 0.595 30.235 1.00 83.19 184 PRO A N 1
ATOM 1468 C CA . PRO A 1 184 ? -22.496 0.440 31.645 1.00 83.19 184 PRO A CA 1
ATOM 1469 C C . PRO A 1 184 ? -22.123 -0.924 32.244 1.00 83.19 184 PRO A C 1
ATOM 1471 O O . PRO A 1 184 ? -21.941 -1.046 33.452 1.00 83.19 184 PRO A O 1
ATOM 1474 N N . HIS A 1 185 ? -22.026 -1.964 31.414 1.00 81.12 185 HIS A N 1
ATOM 1475 C CA . HIS A 1 185 ? -21.686 -3.324 31.834 1.00 81.12 185 HIS A CA 1
ATOM 1476 C C . HIS A 1 185 ? -20.186 -3.625 31.747 1.00 81.12 185 HIS A C 1
ATOM 1478 O O . HIS A 1 185 ? -19.780 -4.745 32.046 1.00 81.12 185 HIS A O 1
ATOM 1484 N N . VAL A 1 186 ? -19.352 -2.664 31.345 1.00 85.62 186 VAL A N 1
ATOM 1485 C CA . VAL A 1 186 ? -17.893 -2.813 31.299 1.00 85.62 186 VAL A CA 1
ATOM 1486 C C . VAL A 1 186 ? -17.297 -2.345 32.623 1.00 85.62 186 VAL A C 1
ATOM 1488 O O . VAL A 1 186 ? -17.555 -1.241 33.083 1.00 85.62 186 VAL A O 1
ATOM 1491 N N . GLU A 1 187 ? -16.476 -3.191 33.241 1.00 86.81 187 GLU A N 1
ATOM 1492 C CA . GLU A 1 187 ? -15.767 -2.868 34.482 1.00 86.81 187 GLU A CA 1
ATOM 1493 C C . GLU A 1 187 ? -14.342 -2.386 34.202 1.00 86.81 187 GLU A C 1
ATOM 1495 O O . GLU A 1 187 ? -13.888 -1.391 34.761 1.00 86.81 187 GLU A O 1
ATOM 1500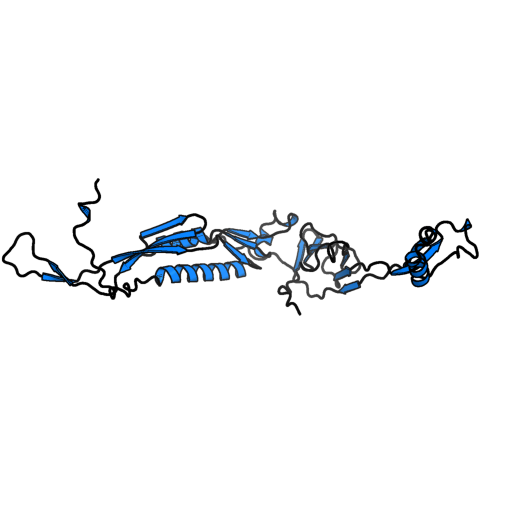 N N . TYR A 1 188 ? -13.644 -3.070 33.291 1.00 88.38 188 TYR A N 1
ATOM 1501 C CA . TYR A 1 188 ? -12.291 -2.708 32.887 1.00 88.38 188 TYR A CA 1
ATOM 1502 C C . TYR A 1 188 ? -12.134 -2.839 31.379 1.00 88.38 188 TYR A C 1
ATOM 1504 O O . TYR A 1 188 ? -12.576 -3.811 30.777 1.00 88.38 188 TYR A O 1
ATOM 1512 N N . CYS A 1 189 ? -11.447 -1.880 30.766 1.00 90.19 189 CYS A N 1
ATOM 1513 C CA . CYS A 1 189 ? -11.008 -1.977 29.381 1.00 90.19 189 CYS A CA 1
ATOM 1514 C C . CYS A 1 189 ? -9.627 -1.332 29.251 1.00 90.19 189 CYS A C 1
ATOM 1516 O O . CYS A 1 189 ? -9.449 -0.132 29.513 1.00 90.19 189 CYS A O 1
ATOM 1518 N N . HIS A 1 190 ? -8.635 -2.141 28.898 1.00 90.94 190 HIS A N 1
ATOM 1519 C CA . HIS A 1 190 ? -7.261 -1.694 28.712 1.00 90.94 190 HIS A CA 1
ATOM 1520 C C . HIS A 1 190 ? -6.606 -2.407 27.536 1.00 90.94 190 HIS A C 1
ATOM 1522 O O . HIS A 1 190 ? -7.023 -3.485 27.118 1.00 90.94 190 HIS A O 1
ATOM 1528 N N . GLU A 1 191 ? -5.590 -1.762 26.985 1.00 88.00 191 GLU A N 1
ATOM 1529 C CA . GLU A 1 191 ? -4.774 -2.336 25.933 1.00 88.00 191 GLU A CA 1
ATOM 1530 C C . GLU A 1 191 ? -3.656 -3.187 26.542 1.00 88.00 191 GLU A C 1
ATOM 1532 O O . GLU A 1 191 ? -2.951 -2.741 27.448 1.00 88.00 191 GLU A O 1
ATOM 1537 N N . GLN A 1 192 ? -3.486 -4.403 26.026 1.00 86.12 192 GLN A N 1
ATOM 1538 C CA . GLN A 1 192 ? -2.396 -5.307 26.378 1.00 86.12 192 GLN A CA 1
ATOM 1539 C C . GLN A 1 192 ? -1.908 -6.018 25.109 1.00 86.12 192 GLN A C 1
ATOM 1541 O O . GLN A 1 192 ? -2.704 -6.591 24.373 1.00 86.12 192 GLN A O 1
ATOM 1546 N N . GLU A 1 193 ? -0.600 -5.978 24.831 1.00 81.44 193 GLU A N 1
ATOM 1547 C CA . GLU A 1 193 ? 0.042 -6.743 23.741 1.00 81.44 193 GLU A CA 1
ATOM 1548 C C . GLU A 1 193 ? -0.666 -6.639 22.371 1.00 81.44 193 GLU A C 1
ATOM 1550 O O . GLU A 1 193 ? -0.851 -7.630 21.663 1.00 81.44 193 GLU A O 1
ATOM 1555 N N . ARG A 1 194 ? -1.057 -5.418 21.972 1.00 83.38 194 ARG A N 1
ATOM 1556 C CA . ARG A 1 194 ? -1.795 -5.124 20.722 1.00 83.38 194 ARG A CA 1
ATOM 1557 C C . ARG A 1 194 ? -3.224 -5.685 20.666 1.00 83.38 194 ARG A C 1
ATOM 1559 O O . ARG A 1 194 ? -3.793 -5.816 19.581 1.00 83.38 194 ARG A O 1
ATOM 1566 N N . LYS A 1 195 ? -3.814 -6.000 21.815 1.00 88.44 195 LYS A N 1
ATOM 1567 C CA . LYS A 1 195 ? -5.208 -6.427 21.979 1.00 88.44 195 LYS A CA 1
ATOM 1568 C C . LYS A 1 195 ? -5.913 -5.521 22.980 1.00 88.44 195 LYS A C 1
ATOM 1570 O O . LYS A 1 195 ? -5.269 -4.851 23.785 1.00 88.44 195 LYS A O 1
ATOM 1575 N N . LEU A 1 196 ? -7.240 -5.509 22.931 1.00 88.25 196 LEU A N 1
ATOM 1576 C CA . LEU A 1 196 ? -8.067 -4.890 23.962 1.00 88.25 196 LEU A CA 1
ATOM 1577 C C . LEU A 1 196 ? -8.625 -5.964 24.879 1.00 88.25 196 LEU A C 1
ATOM 1579 O O . LEU A 1 196 ? -9.439 -6.787 24.460 1.00 88.25 196 LEU A O 1
ATOM 1583 N N . ASP A 1 197 ? -8.210 -5.913 26.136 1.00 89.56 197 ASP A N 1
ATOM 1584 C CA . ASP A 1 197 ? -8.738 -6.764 27.183 1.00 89.56 197 ASP A CA 1
ATOM 1585 C C . ASP A 1 197 ? -9.888 -6.043 27.883 1.00 89.56 197 ASP A C 1
ATOM 1587 O O . ASP A 1 197 ? -9.725 -4.982 28.497 1.00 89.56 197 ASP A O 1
ATOM 1591 N N . VAL A 1 198 ? -11.078 -6.625 27.748 1.00 87.75 198 VAL A N 1
ATOM 1592 C CA . VAL A 1 198 ? -12.340 -6.081 28.245 1.00 87.75 198 VAL A CA 1
ATOM 1593 C C . VAL A 1 198 ? -12.911 -7.028 29.288 1.00 87.75 198 VAL A C 1
ATOM 1595 O O . VAL A 1 198 ? -13.162 -8.200 29.015 1.00 87.75 198 VAL A O 1
ATOM 1598 N N . THR A 1 199 ? -13.155 -6.508 30.478 1.00 86.38 199 THR A N 1
ATOM 1599 C CA . THR A 1 199 ? -13.836 -7.199 31.566 1.00 86.38 199 THR A CA 1
ATOM 1600 C C . THR A 1 199 ? -15.237 -6.626 31.695 1.00 86.38 199 THR A C 1
ATOM 1602 O O . THR A 1 199 ? -15.392 -5.425 31.909 1.00 86.38 199 THR A O 1
ATOM 1605 N N . ILE A 1 200 ? -16.253 -7.476 31.571 1.00 83.94 200 ILE A N 1
ATOM 1606 C CA . ILE A 1 200 ? -17.667 -7.096 31.648 1.00 83.94 200 ILE A CA 1
ATOM 1607 C C . ILE A 1 200 ? -18.376 -7.797 32.806 1.00 83.94 200 ILE A C 1
ATOM 1609 O O . ILE A 1 200 ? -18.078 -8.953 33.111 1.00 83.94 200 ILE A O 1
ATOM 1613 N N . LYS A 1 201 ? -19.350 -7.115 33.410 1.00 80.44 201 LYS A N 1
ATOM 1614 C CA . LYS A 1 201 ? -20.320 -7.675 34.354 1.00 80.44 201 LYS A CA 1
ATOM 1615 C C . LYS A 1 201 ? -21.572 -8.064 33.597 1.00 80.44 201 LYS A C 1
ATOM 1617 O O . LYS A 1 201 ? -22.251 -7.215 33.030 1.00 80.44 201 LYS A O 1
ATOM 1622 N N . VAL A 1 202 ? -21.888 -9.349 33.603 1.00 71.75 202 VAL A N 1
ATOM 1623 C CA . VAL A 1 202 ? -23.052 -9.870 32.893 1.00 71.75 202 VAL A CA 1
ATOM 1624 C C . VAL A 1 202 ? -24.035 -10.449 33.902 1.00 71.75 202 VAL A C 1
ATOM 1626 O O . VAL A 1 202 ? -23.617 -11.263 34.730 1.00 71.75 202 VAL A O 1
ATOM 1629 N N . PRO A 1 203 ? -25.324 -10.068 33.866 1.00 65.25 203 PRO A N 1
ATOM 1630 C CA . PRO A 1 203 ? -26.325 -10.712 34.701 1.00 65.25 203 PRO A CA 1
ATOM 1631 C C . PRO A 1 203 ? -26.450 -12.184 34.297 1.00 65.25 203 PRO A C 1
ATOM 1633 O O . PRO A 1 203 ? -26.576 -12.520 33.115 1.00 65.25 203 PRO A O 1
ATOM 1636 N N . LEU A 1 204 ? -26.401 -13.077 35.282 1.00 65.69 204 LEU A N 1
ATOM 1637 C CA . LEU A 1 204 ? -26.721 -14.482 35.087 1.00 65.69 204 LEU A CA 1
ATOM 1638 C C . LEU A 1 204 ? -28.224 -14.571 34.782 1.00 65.69 204 LEU A C 1
ATOM 1640 O O . LEU A 1 204 ? -29.047 -14.148 35.587 1.00 65.69 204 LEU A O 1
ATOM 1644 N N . GLN A 1 205 ? -28.592 -15.094 33.607 1.00 55.31 205 GLN A N 1
ATOM 1645 C CA . GLN A 1 205 ? -29.980 -15.084 33.108 1.00 55.31 205 GLN A CA 1
ATOM 1646 C C . GLN A 1 205 ? -31.002 -15.818 33.998 1.00 55.31 205 GLN A C 1
ATOM 1648 O O . GLN A 1 205 ? -32.202 -15.697 33.759 1.00 55.31 205 GLN A O 1
ATOM 1653 N N . VAL A 1 206 ? -30.564 -16.569 35.011 1.00 55.72 206 VAL A N 1
ATOM 1654 C CA . VAL A 1 206 ? -31.461 -17.219 35.968 1.00 55.72 206 VAL A CA 1
ATOM 1655 C C . VAL A 1 206 ? -31.412 -16.435 37.280 1.00 55.72 206 VAL A C 1
ATOM 1657 O O . VAL A 1 206 ? -30.405 -16.517 37.983 1.00 55.72 206 VAL A O 1
ATOM 1660 N N . PRO A 1 207 ? -32.463 -15.671 37.633 1.00 52.81 207 PRO A N 1
ATOM 1661 C CA . PRO A 1 207 ? -32.5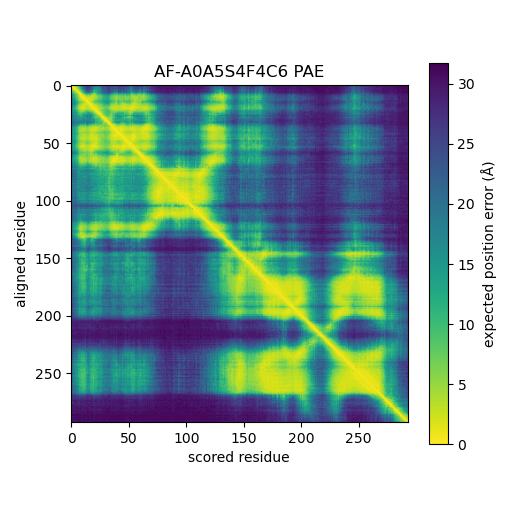30 -15.043 38.941 1.00 52.81 207 PRO A CA 1
ATOM 1662 C C . PRO A 1 207 ? -32.592 -16.130 40.016 1.00 52.81 207 PRO A C 1
ATOM 1664 O O . PRO A 1 207 ? -33.533 -16.928 40.054 1.00 52.81 207 PRO A O 1
ATOM 1667 N N . GLU A 1 208 ? -31.597 -16.167 40.897 1.00 53.47 208 GLU A N 1
ATOM 1668 C CA . GLU A 1 208 ? -31.640 -17.043 42.059 1.00 53.47 208 GLU A CA 1
ATOM 1669 C C . GLU A 1 208 ? -32.450 -16.381 43.178 1.00 53.47 208 GLU A C 1
ATOM 1671 O O . GLU A 1 208 ? -32.400 -15.172 43.432 1.00 53.47 208 GLU A O 1
ATOM 1676 N N . HIS A 1 209 ? -33.266 -17.197 43.836 1.00 52.44 209 HIS A N 1
ATOM 1677 C CA . HIS A 1 209 ? -34.026 -16.779 44.997 1.00 52.44 209 HIS A CA 1
ATOM 1678 C C . HIS A 1 209 ? -33.252 -17.142 46.257 1.00 52.44 209 HIS A C 1
ATOM 1680 O O . HIS A 1 209 ? -33.142 -18.319 46.598 1.00 52.44 209 HIS A O 1
ATOM 1686 N N . GLU A 1 210 ? -32.775 -16.136 46.976 1.00 52.22 210 GLU A N 1
ATOM 1687 C CA . GLU A 1 210 ? -32.107 -16.317 48.256 1.00 52.22 210 GLU A CA 1
ATOM 1688 C C . GLU A 1 210 ? -33.140 -16.209 49.388 1.00 52.22 210 GLU A C 1
ATOM 1690 O O . GLU A 1 210 ? -33.938 -15.267 49.452 1.00 52.22 210 GLU A O 1
ATOM 1695 N N . TRP A 1 211 ? -33.156 -17.185 50.297 1.00 54.06 211 TRP A N 1
ATOM 1696 C CA . TRP A 1 211 ? -33.909 -17.064 51.544 1.00 54.06 211 TRP A CA 1
ATOM 1697 C C . TRP A 1 211 ? -33.066 -16.287 52.547 1.00 54.06 211 TRP A C 1
ATOM 1699 O O . TRP A 1 211 ? -32.168 -16.840 53.171 1.00 54.06 211 TRP A O 1
ATOM 1709 N N . VAL A 1 212 ? -33.372 -15.003 52.725 1.00 56.75 212 VAL A N 1
ATOM 1710 C CA . VAL A 1 212 ? -32.669 -14.171 53.703 1.00 56.75 212 VAL A CA 1
ATOM 1711 C C . VAL A 1 212 ? -33.373 -14.297 55.051 1.00 56.75 212 VAL A C 1
ATOM 1713 O O . VAL A 1 212 ? -34.506 -13.829 55.236 1.00 56.75 212 VAL A O 1
ATOM 1716 N N . THR A 1 213 ? -32.709 -14.937 56.011 1.00 51.12 213 THR A N 1
ATOM 1717 C CA . THR A 1 213 ? -33.100 -14.896 57.424 1.00 51.12 213 THR A CA 1
ATOM 1718 C C . THR A 1 213 ? -32.630 -13.581 58.053 1.00 51.12 213 THR A C 1
ATOM 1720 O O . THR A 1 213 ? -31.447 -13.256 57.969 1.00 51.12 213 THR A O 1
ATOM 1723 N N . PRO A 1 214 ? -33.518 -12.792 58.683 1.00 53.59 214 PRO A N 1
ATOM 1724 C CA . PRO A 1 214 ? -33.118 -11.542 59.320 1.00 53.59 214 PRO A CA 1
ATOM 1725 C C . PRO A 1 214 ? -32.190 -11.804 60.518 1.00 53.59 214 PRO A C 1
ATOM 1727 O O . PRO A 1 214 ? -32.592 -12.446 61.487 1.00 53.59 214 PRO A O 1
ATOM 1730 N N . ILE A 1 215 ? -30.979 -11.237 60.457 1.00 55.16 215 ILE A N 1
ATOM 1731 C CA . ILE A 1 215 ? -29.866 -11.411 61.417 1.00 55.16 215 ILE A CA 1
ATOM 1732 C C . ILE A 1 215 ? -30.277 -11.111 62.875 1.00 55.16 215 ILE A C 1
ATOM 1734 O O . ILE A 1 215 ? -29.752 -11.713 63.804 1.00 55.16 215 ILE A O 1
ATOM 1738 N N . TYR A 1 216 ? -31.271 -10.242 63.090 1.00 52.16 216 TYR A N 1
ATOM 1739 C CA . TYR A 1 216 ? -31.673 -9.765 64.421 1.00 52.16 216 TYR A CA 1
ATOM 1740 C C . TYR A 1 216 ? -33.046 -10.255 64.904 1.00 52.16 216 TYR A C 1
ATOM 1742 O O . TYR A 1 216 ? -33.605 -9.700 65.850 1.00 52.16 216 TYR A O 1
ATOM 1750 N N . SER A 1 217 ? -33.668 -11.250 64.263 1.00 55.09 217 SER A N 1
ATOM 1751 C CA . SER A 1 217 ? -35.001 -11.710 64.690 1.00 55.09 217 SER A CA 1
ATOM 1752 C C . SER A 1 217 ? -35.269 -13.173 64.330 1.00 55.09 217 SER A C 1
ATOM 1754 O O . SER A 1 217 ? -35.943 -13.436 63.331 1.00 55.09 217 SER A O 1
ATOM 1756 N N . PRO A 1 218 ? -34.857 -14.133 65.181 1.00 54.66 218 PRO A N 1
ATOM 1757 C CA . PRO A 1 218 ? -35.042 -15.570 64.937 1.00 54.66 218 PRO A CA 1
ATOM 1758 C C . PRO A 1 218 ? -36.516 -16.019 64.856 1.00 54.66 218 PRO A C 1
ATOM 1760 O O . PRO A 1 218 ? -36.794 -17.159 64.503 1.00 54.66 218 PRO A O 1
ATOM 1763 N N . ARG A 1 219 ? -37.484 -15.136 65.154 1.00 55.78 219 ARG A N 1
ATOM 1764 C CA . ARG A 1 219 ? -38.932 -15.412 65.069 1.00 55.78 219 ARG A CA 1
ATOM 1765 C C . ARG A 1 219 ? -39.614 -14.912 63.787 1.00 55.78 219 ARG A C 1
ATOM 1767 O O . ARG A 1 219 ? -40.813 -15.132 63.629 1.00 55.78 219 ARG A O 1
ATOM 1774 N N . ARG A 1 220 ? -38.913 -14.233 62.869 1.00 53.78 220 ARG A N 1
ATOM 1775 C CA . ARG A 1 220 ? -39.502 -13.808 61.583 1.00 53.78 220 ARG A CA 1
ATOM 1776 C C . ARG A 1 220 ? -39.212 -14.850 60.502 1.00 53.78 220 ARG A C 1
ATOM 1778 O O . ARG A 1 220 ? -38.058 -15.201 60.289 1.00 53.78 220 ARG A O 1
ATOM 1785 N N . ARG A 1 221 ? -40.259 -15.313 59.799 1.00 55.59 221 ARG A N 1
ATOM 1786 C CA . ARG A 1 221 ? -40.110 -16.152 58.595 1.00 55.59 221 ARG A CA 1
ATOM 1787 C C . ARG A 1 221 ? -39.174 -15.430 57.621 1.00 55.59 221 ARG A C 1
ATOM 1789 O O . ARG A 1 221 ? -39.388 -14.245 57.351 1.00 55.59 221 ARG A O 1
ATOM 1796 N N . GLY A 1 222 ? -38.142 -16.129 57.143 1.00 55.91 222 GLY A N 1
ATOM 1797 C CA . GLY A 1 222 ? -37.220 -15.598 56.140 1.00 55.91 222 GLY A CA 1
ATOM 1798 C C . GLY A 1 222 ? -37.993 -15.047 54.944 1.00 55.91 222 GLY A C 1
ATOM 1799 O O . GLY A 1 222 ? -39.070 -15.546 54.609 1.00 55.91 222 GLY A O 1
ATOM 1800 N N . LYS A 1 223 ? -37.486 -13.983 54.326 1.00 57.00 223 LYS A N 1
ATOM 1801 C CA . LYS A 1 223 ? -38.076 -13.464 53.089 1.00 57.00 223 LYS A CA 1
ATOM 1802 C C . LYS A 1 223 ? -37.318 -14.066 51.915 1.00 57.00 223 LYS A C 1
ATOM 1804 O O . LYS A 1 223 ? -36.091 -14.045 51.898 1.00 57.00 223 LYS A O 1
ATOM 1809 N N . LYS A 1 224 ? -38.059 -14.583 50.937 1.00 51.03 224 LYS A N 1
ATOM 1810 C CA . LYS A 1 224 ? -37.517 -14.964 49.634 1.00 51.03 224 LYS A CA 1
ATOM 1811 C C . LYS A 1 224 ? -37.190 -13.671 48.887 1.00 51.03 224 LYS A C 1
ATOM 1813 O O . LYS A 1 224 ? -38.101 -12.956 48.476 1.00 51.03 224 LYS A O 1
ATOM 1818 N N . VAL A 1 225 ? -35.910 -13.336 48.791 1.00 58.19 225 VAL A N 1
ATOM 1819 C CA . VAL A 1 225 ? -35.419 -12.168 48.058 1.00 58.19 225 VAL A CA 1
ATOM 1820 C C . VAL A 1 225 ? -34.877 -12.670 46.728 1.00 58.19 225 VAL A C 1
ATOM 1822 O O . VAL A 1 225 ? -34.078 -13.598 46.679 1.00 58.19 225 VAL A O 1
ATOM 1825 N N . GLN A 1 226 ? -35.356 -12.095 45.631 1.00 57.44 226 GLN A N 1
ATOM 1826 C CA . GLN A 1 226 ? -34.767 -12.330 44.319 1.00 57.44 226 GLN A CA 1
ATOM 1827 C C . GLN A 1 226 ? -33.535 -11.432 44.202 1.00 57.44 226 GLN A C 1
ATOM 1829 O O . GLN A 1 226 ? -33.659 -10.215 44.348 1.00 57.44 226 GLN A O 1
ATOM 1834 N N . ARG A 1 227 ? -32.358 -12.025 43.993 1.00 60.72 227 ARG A N 1
ATOM 1835 C CA . ARG A 1 227 ? -31.115 -11.283 43.760 1.00 60.72 227 ARG A CA 1
ATOM 1836 C C . ARG A 1 227 ? -30.628 -11.554 42.345 1.00 60.72 227 ARG A C 1
ATOM 1838 O O . ARG A 1 227 ? -30.561 -12.700 41.911 1.00 60.72 227 ARG A O 1
ATOM 1845 N N . GLU A 1 228 ? -30.292 -10.488 41.631 1.00 61.16 228 GLU A N 1
ATOM 1846 C CA . GLU A 1 228 ? -29.588 -10.596 40.358 1.00 61.16 228 GLU A CA 1
ATOM 1847 C C . GLU A 1 228 ? -28.113 -10.881 40.644 1.00 61.16 228 GLU A C 1
ATOM 1849 O O . GLU A 1 228 ? -27.400 -10.047 41.205 1.00 61.16 228 GLU A O 1
ATOM 1854 N N . ILE A 1 229 ? -27.660 -12.084 40.296 1.00 65.75 229 ILE A N 1
ATOM 1855 C CA . ILE A 1 229 ? -26.246 -12.452 40.370 1.00 65.75 229 ILE A CA 1
ATOM 1856 C C . ILE A 1 229 ? -25.578 -11.945 39.093 1.00 65.75 229 ILE A C 1
ATOM 1858 O O . ILE A 1 229 ? -26.015 -12.262 37.987 1.00 65.75 229 ILE A O 1
ATOM 1862 N N . THR A 1 230 ? -24.510 -11.165 39.238 1.00 68.19 230 THR A N 1
ATOM 1863 C CA . THR A 1 230 ? -23.666 -10.742 38.115 1.00 68.19 230 THR A CA 1
ATOM 1864 C C . THR A 1 230 ? -22.376 -11.553 38.110 1.00 68.19 230 THR A C 1
ATOM 1866 O O . THR A 1 230 ? -21.803 -11.830 39.161 1.00 68.19 230 THR A O 1
ATOM 1869 N N . ILE A 1 231 ? -21.929 -11.970 36.926 1.00 72.62 231 ILE A N 1
ATOM 1870 C CA . ILE A 1 231 ? -20.677 -12.704 36.725 1.00 72.62 231 ILE A CA 1
ATOM 1871 C C . ILE A 1 231 ? -19.730 -11.837 35.906 1.00 72.62 231 ILE A C 1
ATOM 1873 O O . ILE A 1 231 ? -20.131 -11.209 34.924 1.00 72.62 231 ILE A O 1
ATOM 1877 N N . THR A 1 232 ? -18.458 -11.846 36.289 1.00 79.00 232 THR A N 1
ATOM 1878 C CA . THR A 1 232 ? -17.390 -11.175 35.554 1.00 79.00 232 THR A CA 1
ATOM 1879 C C . THR A 1 232 ? -16.888 -12.055 34.408 1.00 79.00 232 THR A C 1
ATOM 1881 O O . THR A 1 232 ? -16.493 -13.202 34.617 1.00 79.00 232 THR A O 1
ATOM 1884 N N . ARG A 1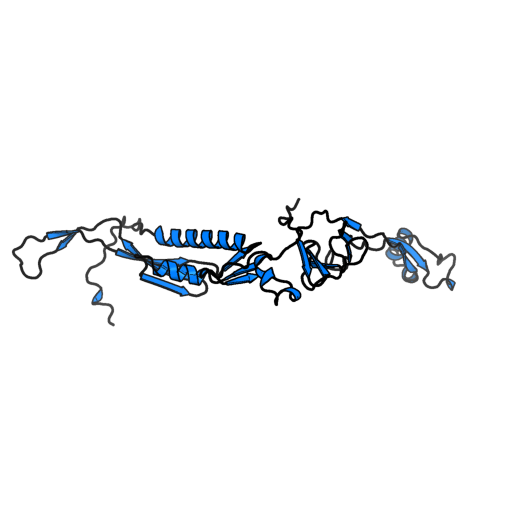 233 ? -16.863 -11.522 33.183 1.00 79.81 233 ARG A N 1
ATOM 1885 C CA . ARG A 1 233 ? -16.327 -12.192 31.989 1.00 79.81 233 ARG A CA 1
ATOM 1886 C C . ARG A 1 233 ? -15.213 -11.357 31.370 1.00 79.81 233 ARG A C 1
ATOM 1888 O O . ARG A 1 233 ? -15.390 -10.165 31.149 1.00 79.81 233 ARG A O 1
ATOM 1895 N N . ARG A 1 234 ? -14.093 -12.001 31.033 1.00 85.12 234 ARG A N 1
ATOM 1896 C CA . ARG A 1 234 ? -12.980 -11.386 30.297 1.00 85.12 234 ARG A CA 1
ATOM 1897 C C . ARG A 1 234 ? -13.072 -11.733 28.810 1.00 85.12 234 ARG A C 1
ATOM 1899 O O . ARG A 1 234 ? -13.298 -12.888 28.449 1.00 85.12 234 ARG A O 1
ATOM 1906 N N . LEU A 1 235 ? -12.899 -10.733 27.958 1.00 85.94 235 LEU A N 1
ATOM 1907 C CA . LEU A 1 235 ? -12.795 -10.823 26.506 1.00 85.94 235 LEU A CA 1
ATOM 1908 C C . LEU A 1 235 ? -11.431 -10.268 26.101 1.00 85.94 235 LEU A C 1
ATOM 1910 O O . LEU A 1 235 ? -11.018 -9.240 26.628 1.00 85.94 235 LEU A O 1
ATOM 1914 N N . SER A 1 236 ? -10.759 -10.924 25.160 1.00 88.44 236 SER A N 1
ATOM 1915 C CA . SER A 1 236 ? -9.539 -10.402 24.540 1.00 88.44 236 SER A CA 1
ATOM 1916 C C . SER A 1 236 ? -9.817 -10.176 23.059 1.00 88.44 236 SER A C 1
ATOM 1918 O O . SER A 1 236 ? -10.070 -11.128 22.316 1.00 88.44 236 SER A O 1
ATOM 1920 N N . LEU A 1 237 ? -9.860 -8.910 22.648 1.00 89.50 237 LEU A N 1
ATOM 1921 C CA . LEU A 1 237 ? -10.242 -8.483 21.304 1.00 89.50 237 LEU A CA 1
ATOM 1922 C C . LEU A 1 237 ? -8.983 -8.154 20.495 1.00 89.50 237 LEU A C 1
ATOM 1924 O O . LEU A 1 237 ? -8.223 -7.248 20.843 1.00 89.50 237 LEU A O 1
ATOM 1928 N N . ALA A 1 238 ? -8.766 -8.870 19.392 1.00 89.94 238 ALA A N 1
ATOM 1929 C CA . ALA A 1 238 ? -7.640 -8.649 18.485 1.00 89.94 238 ALA A CA 1
ATOM 1930 C C . ALA A 1 238 ? -7.928 -7.494 17.509 1.00 89.94 238 ALA A C 1
ATOM 1932 O O . ALA A 1 238 ? -8.100 -7.698 16.310 1.00 89.94 238 ALA A O 1
ATOM 1933 N N . VAL A 1 239 ? -8.024 -6.278 18.048 1.00 87.81 239 VAL A N 1
ATOM 1934 C CA . VAL A 1 239 ? -8.417 -5.083 17.291 1.00 87.81 239 VAL A CA 1
ATOM 1935 C C . VAL A 1 239 ? -7.195 -4.473 16.592 1.00 87.81 239 VAL A C 1
ATOM 1937 O O . VAL A 1 239 ? -6.187 -4.193 17.261 1.00 87.81 239 VAL A O 1
ATOM 1940 N N . PRO A 1 240 ? -7.253 -4.239 15.267 1.00 88.75 240 PRO A N 1
ATOM 1941 C CA . PRO A 1 240 ? -6.186 -3.541 14.561 1.00 88.75 240 PRO A CA 1
ATOM 1942 C C . PRO A 1 240 ? -6.068 -2.093 15.057 1.00 88.75 240 PRO A C 1
ATOM 1944 O O . PRO A 1 240 ? -7.034 -1.497 15.521 1.00 88.75 240 PRO A O 1
ATOM 1947 N N . ASP A 1 241 ? -4.869 -1.517 14.983 1.00 86.44 241 ASP A N 1
ATOM 1948 C CA . ASP A 1 241 ? -4.644 -0.138 15.446 1.00 86.44 241 ASP A CA 1
ATOM 1949 C C . ASP A 1 241 ? -5.141 0.922 14.444 1.00 86.44 241 ASP A C 1
ATOM 1951 O O . ASP A 1 241 ? -5.281 2.102 14.766 1.00 86.44 241 ASP A O 1
ATOM 1955 N N . GLY A 1 242 ? -5.475 0.502 13.226 1.00 88.62 242 GLY A N 1
ATOM 1956 C CA . GLY A 1 242 ? -6.092 1.371 12.243 1.00 88.62 242 GLY A CA 1
ATOM 1957 C C . GLY A 1 242 ? -6.558 0.642 10.994 1.00 88.62 242 GLY A C 1
ATOM 1958 O O . GLY A 1 242 ? -6.607 -0.590 10.956 1.00 88.62 242 GLY A O 1
ATOM 1959 N N . VAL A 1 243 ? -6.962 1.432 10.002 1.00 88.81 243 VAL A N 1
ATOM 1960 C CA . VAL A 1 243 ? -7.661 0.964 8.804 1.00 88.81 243 VAL A CA 1
ATOM 1961 C C . VAL A 1 243 ? -7.046 1.593 7.562 1.00 88.81 243 VAL A C 1
ATOM 1963 O O . VAL A 1 243 ? -6.958 2.816 7.453 1.00 88.81 243 VAL A O 1
ATOM 1966 N N . SER A 1 244 ? -6.651 0.756 6.604 1.00 85.12 244 SER A N 1
ATOM 1967 C CA . SER A 1 244 ? -6.233 1.201 5.273 1.00 85.12 244 SER A CA 1
ATOM 1968 C C . SER A 1 244 ? -7.428 1.416 4.350 1.00 85.12 244 SER A C 1
ATOM 1970 O O . SER A 1 244 ? -8.393 0.656 4.389 1.00 85.12 244 SER A O 1
ATOM 1972 N N . GLY A 1 245 ? -7.329 2.398 3.458 1.00 76.88 245 GLY A N 1
ATOM 1973 C CA . GLY A 1 245 ? -8.302 2.604 2.386 1.00 76.88 245 GLY A CA 1
ATOM 1974 C C . GLY A 1 245 ? -7.689 3.304 1.178 1.00 76.88 245 GLY A C 1
ATOM 1975 O O . GLY A 1 245 ? -6.645 3.949 1.291 1.00 76.88 245 GLY A O 1
ATOM 1976 N N . SER A 1 246 ? -8.345 3.180 0.022 1.00 69.50 246 SER A N 1
ATOM 1977 C CA . SER A 1 246 ? -7.969 3.881 -1.217 1.00 69.50 246 SER A CA 1
ATOM 1978 C C . SER A 1 246 ? -8.184 5.397 -1.136 1.00 69.50 246 SER A C 1
ATOM 1980 O O . SER A 1 246 ? -7.525 6.148 -1.843 1.00 69.50 246 SER A O 1
ATOM 1982 N N . SER A 1 247 ? -9.055 5.851 -0.234 1.00 70.31 247 SER A N 1
ATOM 1983 C CA . SER A 1 247 ? -9.270 7.256 0.116 1.00 70.31 247 SER A CA 1
ATOM 1984 C C . SER A 1 247 ? -9.623 7.385 1.599 1.00 70.31 247 SER A C 1
ATOM 1986 O O . SER A 1 247 ? -10.002 6.395 2.236 1.00 70.31 247 SER A O 1
ATOM 1988 N N . TYR A 1 248 ? -9.568 8.609 2.140 1.00 74.31 248 TYR A N 1
ATOM 1989 C CA . TYR A 1 248 ? -10.023 8.885 3.510 1.00 74.31 248 TYR A CA 1
ATOM 1990 C C . TYR A 1 248 ? -11.475 8.429 3.729 1.00 74.31 248 TYR A C 1
ATOM 1992 O O . TYR A 1 248 ? -11.771 7.762 4.715 1.00 74.31 248 TYR A O 1
ATOM 2000 N N . SER A 1 249 ? -12.376 8.717 2.781 1.00 75.44 249 SER A N 1
ATOM 2001 C CA . SER A 1 249 ? -13.797 8.351 2.895 1.00 75.44 249 SER A CA 1
ATOM 2002 C C . SER A 1 249 ? -14.018 6.835 2.972 1.00 75.44 249 SER A C 1
ATOM 2004 O O . SER A 1 249 ? -14.802 6.360 3.796 1.00 75.44 249 SER A O 1
ATOM 2006 N N . ALA A 1 250 ? -13.278 6.064 2.169 1.00 78.19 250 ALA A N 1
ATOM 2007 C CA . ALA A 1 250 ? -13.335 4.607 2.182 1.00 78.19 250 ALA A CA 1
ATOM 2008 C C . ALA A 1 250 ? -12.764 4.037 3.489 1.00 78.19 250 ALA A C 1
ATOM 2010 O O . ALA A 1 250 ? -13.385 3.170 4.105 1.00 78.19 250 ALA A O 1
ATOM 2011 N N . ALA A 1 251 ? -11.620 4.562 3.944 1.00 84.50 251 ALA A N 1
ATOM 2012 C CA . ALA A 1 251 ? -11.024 4.171 5.218 1.00 84.50 251 ALA A CA 1
ATOM 2013 C C . ALA A 1 251 ? -11.939 4.507 6.402 1.00 84.50 251 ALA A C 1
ATOM 2015 O O . ALA A 1 251 ? -12.061 3.706 7.326 1.00 84.50 251 ALA A O 1
ATOM 2016 N N . ARG A 1 252 ? -12.633 5.652 6.361 1.00 85.00 252 ARG A N 1
ATOM 2017 C CA . ARG A 1 252 ? -13.581 6.044 7.403 1.00 85.00 252 ARG A CA 1
ATOM 2018 C C . ARG A 1 252 ? -14.810 5.142 7.439 1.00 85.00 252 ARG A C 1
ATOM 2020 O O . ARG A 1 252 ? -15.196 4.678 8.504 1.00 85.00 252 ARG A O 1
ATOM 2027 N N . LYS A 1 253 ? -15.388 4.804 6.291 1.00 86.25 253 LYS A N 1
ATOM 2028 C CA . LYS A 1 253 ? -16.491 3.838 6.263 1.00 86.25 253 LYS A CA 1
ATOM 2029 C C . LYS A 1 253 ? -16.086 2.504 6.911 1.00 86.25 253 LYS A C 1
ATOM 2031 O O . LYS A 1 253 ? -16.795 2.001 7.778 1.00 86.25 253 LYS A O 1
ATOM 2036 N N . ALA A 1 254 ? -14.917 1.978 6.546 1.00 87.81 254 ALA A N 1
ATOM 2037 C CA . ALA A 1 254 ? -14.388 0.746 7.128 1.00 87.81 254 ALA A CA 1
ATOM 2038 C C . ALA A 1 254 ? -14.055 0.891 8.628 1.00 87.81 254 ALA A C 1
ATOM 2040 O O . ALA A 1 254 ? -14.229 -0.052 9.399 1.00 87.81 254 ALA A O 1
ATOM 2041 N N . TRP A 1 255 ? -13.622 2.073 9.069 1.00 91.69 255 TRP A N 1
ATOM 2042 C CA . TRP A 1 255 ? -13.438 2.394 10.483 1.00 91.69 255 TRP A CA 1
ATOM 2043 C C . TRP A 1 255 ? -14.746 2.310 11.270 1.00 91.69 255 TRP A C 1
ATOM 2045 O O . TRP A 1 255 ? -14.803 1.636 12.299 1.00 91.69 255 TRP A O 1
ATOM 2055 N N . ASP A 1 256 ? -15.808 2.949 10.782 1.00 90.81 256 ASP A N 1
ATOM 2056 C CA . ASP A 1 256 ? -17.111 2.948 11.449 1.00 90.81 256 ASP A CA 1
ATOM 2057 C C . ASP A 1 256 ? -17.702 1.527 11.512 1.00 90.81 256 ASP A C 1
ATOM 2059 O O . ASP A 1 256 ? -18.244 1.120 12.543 1.00 90.81 256 ASP A O 1
ATOM 2063 N N . GLU A 1 257 ? -17.517 0.731 10.452 1.00 92.50 257 GLU A N 1
ATOM 2064 C CA . GLU A 1 257 ? -17.878 -0.692 10.414 1.00 92.50 257 GLU A CA 1
ATOM 2065 C C . GLU A 1 257 ? -17.120 -1.512 11.473 1.00 92.50 257 GLU A C 1
ATOM 2067 O O . GLU A 1 257 ? -17.729 -2.318 12.181 1.00 92.50 257 GLU A O 1
ATOM 2072 N N . GLN A 1 258 ? -15.812 -1.284 11.644 1.00 91.88 258 GLN A N 1
ATOM 2073 C CA . GLN A 1 258 ? -15.011 -1.942 12.684 1.00 91.88 258 GLN A CA 1
ATOM 2074 C C . GLN A 1 258 ? -15.469 -1.544 14.091 1.00 91.88 258 GLN A C 1
ATOM 2076 O O . GLN A 1 258 ? -15.644 -2.411 14.950 1.00 91.88 258 GLN A O 1
ATOM 2081 N N . ILE A 1 259 ? -15.711 -0.252 14.338 1.00 91.44 259 ILE A N 1
ATOM 2082 C CA . ILE A 1 259 ? -16.237 0.218 15.625 1.00 91.44 259 ILE A CA 1
ATOM 2083 C C . ILE A 1 259 ? -17.575 -0.463 15.930 1.00 91.44 259 ILE A C 1
ATOM 2085 O O . ILE A 1 259 ? -17.746 -1.006 17.025 1.00 91.44 259 ILE A O 1
ATOM 2089 N N . ALA A 1 260 ? -18.508 -0.489 14.976 1.00 91.06 260 ALA A N 1
ATOM 2090 C CA . ALA A 1 260 ? -19.805 -1.142 15.142 1.00 91.06 260 ALA A CA 1
ATOM 2091 C C . ALA A 1 260 ? -19.663 -2.651 15.408 1.00 91.06 260 ALA A C 1
ATOM 2093 O O . ALA A 1 260 ? -20.314 -3.187 16.306 1.00 91.06 260 ALA A O 1
ATOM 2094 N N . HIS A 1 261 ? -18.773 -3.328 14.682 1.00 91.06 261 HIS A N 1
ATOM 2095 C CA . HIS A 1 261 ? -18.511 -4.753 14.852 1.00 91.06 261 HIS A CA 1
ATOM 2096 C C . HIS A 1 261 ? -18.010 -5.089 16.264 1.00 91.06 261 HIS A C 1
ATOM 2098 O O . HIS A 1 261 ? -18.604 -5.916 16.962 1.00 91.06 261 HIS A O 1
ATOM 2104 N N . TRP A 1 262 ? -16.940 -4.429 16.715 1.00 91.31 262 TRP A N 1
ATOM 2105 C CA . TRP A 1 262 ? -16.325 -4.739 18.006 1.00 91.31 262 TRP A CA 1
ATOM 2106 C C . TRP A 1 262 ? -17.187 -4.306 19.189 1.00 91.31 262 TRP A C 1
ATOM 2108 O O . TRP A 1 262 ? -17.296 -5.047 20.167 1.00 91.31 262 TRP A O 1
ATOM 2118 N N . THR A 1 263 ? -17.847 -3.148 19.097 1.00 90.31 263 THR A N 1
ATOM 2119 C CA . THR A 1 263 ? -18.818 -2.738 20.123 1.00 90.31 263 THR A CA 1
ATOM 2120 C C . THR A 1 263 ? -19.983 -3.723 20.200 1.00 90.31 263 THR A C 1
ATOM 2122 O O . THR A 1 263 ? -20.346 -4.135 21.299 1.00 90.31 263 THR A O 1
ATOM 2125 N N . GLY A 1 264 ? -20.482 -4.205 19.056 1.00 85.88 264 GLY A N 1
ATOM 2126 C CA . GLY A 1 264 ? -21.505 -5.248 18.986 1.00 85.88 264 GLY A CA 1
ATOM 2127 C C . GLY A 1 264 ? -21.104 -6.546 19.693 1.00 85.88 264 GLY A C 1
ATOM 2128 O O . GLY A 1 264 ? -21.922 -7.116 20.412 1.00 85.88 264 GLY A O 1
ATOM 2129 N N . ILE A 1 265 ? -19.846 -6.988 19.571 1.00 87.94 265 ILE A N 1
ATOM 2130 C CA . ILE A 1 265 ? -19.329 -8.166 20.293 1.00 87.94 265 ILE A CA 1
ATOM 2131 C C . ILE A 1 265 ? -19.387 -7.958 21.811 1.00 87.94 265 ILE A C 1
ATOM 2133 O O . ILE A 1 265 ? -19.831 -8.851 22.534 1.00 87.94 265 ILE A O 1
ATOM 2137 N N . VAL A 1 266 ? -18.962 -6.789 22.302 1.00 85.88 266 VAL A N 1
ATOM 2138 C CA . VAL A 1 266 ? -18.970 -6.472 23.742 1.00 85.88 266 VAL A CA 1
ATOM 2139 C C . VAL A 1 266 ? -20.396 -6.334 24.277 1.00 85.88 266 VAL A C 1
ATOM 2141 O O . VAL A 1 266 ? -20.681 -6.785 25.385 1.00 85.88 266 VAL A O 1
ATOM 2144 N N . THR A 1 267 ? -21.315 -5.759 23.501 1.00 84.38 267 THR A N 1
ATOM 2145 C CA . THR A 1 267 ? -22.734 -5.663 23.872 1.00 84.38 267 THR A CA 1
ATOM 2146 C C . THR A 1 267 ? -23.421 -7.030 23.863 1.00 84.38 267 THR A C 1
ATOM 2148 O O . THR A 1 267 ? -24.184 -7.343 24.772 1.00 84.38 267 THR A O 1
ATOM 2151 N N . ALA A 1 268 ? -23.138 -7.874 22.869 1.00 79.81 268 ALA A N 1
ATOM 2152 C CA . ALA A 1 268 ? -23.742 -9.199 22.731 1.00 79.81 268 ALA A CA 1
ATOM 2153 C C . ALA A 1 268 ? -23.140 -10.254 23.673 1.00 79.81 268 ALA A C 1
ATOM 2155 O O . ALA A 1 268 ? -23.627 -11.390 23.718 1.00 79.81 268 ALA A O 1
ATOM 2156 N N . ALA A 1 269 ? -22.082 -9.913 24.415 1.00 72.62 269 ALA A N 1
ATOM 2157 C CA . ALA A 1 269 ? -21.407 -10.814 25.332 1.00 72.62 269 ALA A CA 1
ATOM 2158 C C . ALA A 1 269 ? -22.284 -11.131 26.559 1.00 72.62 269 ALA A C 1
ATOM 2160 O O . ALA A 1 269 ? -22.077 -10.649 27.665 1.00 72.62 269 ALA A O 1
ATOM 2161 N N . SER A 1 270 ? -23.261 -12.008 26.347 1.00 61.19 270 SER A N 1
ATOM 2162 C CA . SER A 1 270 ? -24.092 -12.618 27.381 1.00 61.19 270 SER A CA 1
ATOM 2163 C C . SER A 1 270 ? -23.361 -13.776 28.076 1.00 61.19 270 SER A C 1
ATOM 2165 O O . SER A 1 270 ? -22.487 -14.432 27.495 1.00 61.19 270 SER A O 1
ATOM 2167 N N . ALA A 1 271 ? -23.716 -14.045 29.332 1.00 55.16 271 ALA A N 1
ATOM 2168 C CA . ALA A 1 271 ? -23.297 -15.232 30.056 1.00 55.16 271 ALA A CA 1
ATOM 2169 C C . ALA A 1 271 ? -24.337 -16.321 29.784 1.00 55.16 271 ALA A C 1
ATOM 2171 O O . ALA A 1 271 ? -25.435 -16.297 30.338 1.00 55.16 271 ALA A O 1
ATOM 2172 N N . LYS A 1 272 ? -24.002 -17.284 28.917 1.00 47.09 272 LYS A N 1
ATOM 2173 C CA . LYS A 1 272 ? -24.713 -18.564 28.913 1.00 47.09 272 LYS A CA 1
ATOM 2174 C C . LYS A 1 272 ? -24.227 -19.351 30.123 1.00 47.09 272 LYS A C 1
ATOM 2176 O O . LYS A 1 272 ? -23.021 -19.525 30.297 1.0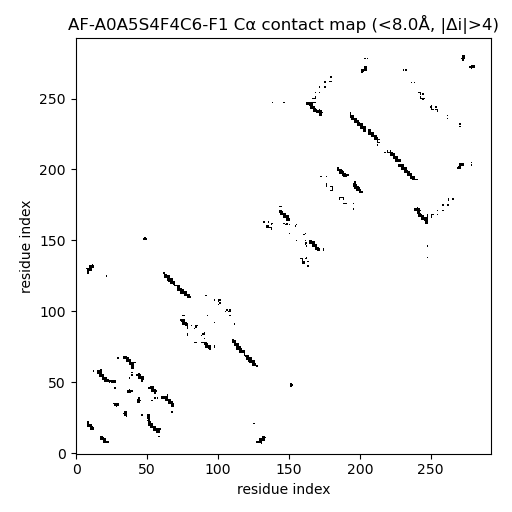0 47.09 272 LYS A O 1
ATOM 2181 N N . GLY A 1 273 ? -25.159 -19.796 30.961 1.00 49.12 273 GLY A N 1
ATOM 2182 C CA . GLY A 1 273 ? -24.851 -20.691 32.069 1.00 49.12 273 GLY A CA 1
ATOM 2183 C C . GLY A 1 273 ? -24.062 -21.908 31.580 1.00 49.12 273 GLY A C 1
ATOM 2184 O O . GLY A 1 273 ? -24.312 -22.410 30.485 1.00 49.12 273 GLY A O 1
ATOM 2185 N N . CYS A 1 274 ? -23.086 -22.369 32.363 1.00 46.41 274 CYS A N 1
ATOM 2186 C CA . CYS A 1 274 ? -22.295 -23.546 32.008 1.00 46.41 274 CYS A CA 1
ATOM 2187 C C . CYS A 1 274 ? -23.220 -24.750 31.749 1.00 46.41 274 CYS A C 1
ATOM 2189 O O . CYS A 1 274 ? -24.063 -25.071 32.588 1.00 46.41 274 CYS A O 1
ATOM 2191 N N . ASN A 1 275 ? -23.048 -25.429 30.607 1.00 42.53 275 ASN A N 1
ATOM 2192 C CA . ASN A 1 275 ? -23.852 -26.600 30.231 1.00 42.53 275 ASN A CA 1
ATOM 2193 C C . ASN A 1 275 ? -23.751 -27.733 31.266 1.00 42.53 275 ASN A C 1
ATOM 2195 O O . ASN A 1 275 ? -24.715 -28.470 31.447 1.00 42.53 275 ASN A O 1
ATOM 2199 N N . ALA A 1 276 ? -22.622 -27.846 31.976 1.00 43.69 276 ALA A N 1
ATOM 2200 C CA . ALA A 1 276 ? -22.417 -28.875 32.995 1.00 43.69 276 ALA A CA 1
ATOM 2201 C C . ALA A 1 276 ? -23.248 -28.643 34.272 1.00 43.69 276 ALA A C 1
ATOM 2203 O O . ALA A 1 276 ? -23.616 -29.605 34.935 1.00 43.69 276 ALA A O 1
ATOM 2204 N N . CYS A 1 277 ? -23.584 -27.391 34.607 1.00 48.53 277 CYS A N 1
ATOM 2205 C CA . CYS A 1 277 ? -24.436 -27.060 35.758 1.00 48.53 277 CYS A CA 1
ATOM 2206 C C . CYS A 1 277 ? -25.787 -26.442 35.364 1.00 48.53 277 CYS A C 1
ATOM 2208 O O . CYS A 1 277 ? -26.508 -25.959 36.233 1.00 48.53 277 CYS A O 1
ATOM 2210 N N . GLN A 1 278 ? -26.134 -26.414 34.070 1.00 46.50 278 GLN A N 1
ATOM 2211 C CA . GLN A 1 278 ? -27.312 -25.713 33.533 1.00 46.50 278 GLN A CA 1
ATOM 2212 C C . GLN A 1 278 ? -27.428 -24.249 34.008 1.00 46.50 278 GLN A C 1
ATOM 2214 O O . GLN A 1 278 ? -28.526 -23.734 34.203 1.00 46.50 278 GLN A O 1
ATOM 2219 N N . GLY A 1 279 ? -26.297 -23.577 34.245 1.00 46.53 279 GLY A N 1
ATOM 2220 C CA . GLY A 1 279 ? -26.280 -22.218 34.798 1.00 46.53 279 GLY A CA 1
ATOM 2221 C C . GLY A 1 279 ? -26.549 -22.097 36.300 1.00 46.53 279 GLY A C 1
ATOM 2222 O O . GLY A 1 279 ? -26.679 -20.978 36.772 1.00 46.53 279 GLY A O 1
ATOM 2223 N N . ARG A 1 280 ? -26.575 -23.203 37.053 1.00 46.44 280 ARG A N 1
ATOM 2224 C CA . ARG A 1 280 ? -26.729 -23.245 38.523 1.00 46.44 280 ARG A CA 1
ATOM 2225 C C . ARG A 1 280 ? -25.388 -23.335 39.253 1.00 46.44 280 ARG A C 1
ATOM 2227 O O . ARG A 1 280 ? -25.244 -24.092 40.209 1.00 46.44 280 ARG A O 1
ATOM 2234 N N . GLY A 1 281 ? -24.351 -22.687 38.722 1.00 43.62 281 GLY A N 1
ATOM 2235 C CA . GLY A 1 281 ? -23.030 -22.719 39.347 1.00 43.62 281 GLY A CA 1
ATOM 2236 C C . GLY A 1 281 ? -23.124 -22.147 40.758 1.00 43.62 281 GLY A C 1
ATOM 2237 O O . GLY A 1 281 ? -23.369 -20.958 40.908 1.00 43.62 281 GLY A O 1
ATOM 2238 N N . TYR A 1 282 ? -22.958 -22.992 41.775 1.00 39.53 282 TYR A N 1
ATOM 2239 C CA . TYR A 1 282 ? -23.008 -22.571 43.170 1.00 39.53 282 TYR A CA 1
ATOM 2240 C C . TYR A 1 282 ? -21.865 -21.591 43.456 1.00 39.53 282 TYR A C 1
ATOM 2242 O O . TYR A 1 282 ? -20.692 -21.958 43.367 1.00 39.53 282 TYR A O 1
ATOM 2250 N N . VAL A 1 283 ? -22.198 -20.358 43.838 1.00 38.19 283 VAL A N 1
ATOM 2251 C CA . VAL A 1 283 ? -21.267 -19.494 44.568 1.00 38.19 283 VAL A CA 1
ATOM 2252 C C . VAL A 1 283 ? -21.305 -19.972 46.016 1.00 38.19 283 VAL A C 1
ATOM 2254 O O . VAL A 1 283 ? -22.335 -19.859 46.680 1.00 38.19 283 VAL A O 1
ATOM 2257 N N . ILE A 1 284 ? -20.213 -20.557 46.513 1.00 34.12 284 ILE A N 1
ATOM 2258 C CA . ILE A 1 284 ? -20.103 -20.867 47.941 1.00 34.12 284 ILE A CA 1
ATOM 2259 C C . ILE A 1 284 ? -19.990 -19.526 48.672 1.00 34.12 284 ILE A C 1
ATOM 2261 O O . ILE A 1 284 ? -18.937 -18.891 48.675 1.00 34.12 284 ILE A O 1
ATOM 2265 N N . VAL A 1 285 ? -21.093 -19.072 49.264 1.00 34.16 285 VAL A N 1
ATOM 2266 C CA . VAL A 1 285 ? -21.108 -17.893 50.134 1.00 34.16 285 VAL A CA 1
ATOM 2267 C C . VAL A 1 285 ? -20.310 -18.248 51.393 1.00 34.16 285 VAL A C 1
ATOM 2269 O O . VAL A 1 285 ? -20.772 -19.041 52.210 1.00 34.16 285 VAL A O 1
ATOM 2272 N N . GLY A 1 286 ? -19.088 -17.713 51.510 1.00 36.50 286 GLY A N 1
ATOM 2273 C CA . GLY A 1 286 ? -18.203 -17.923 52.666 1.00 36.50 286 GLY A CA 1
ATOM 2274 C C . GLY A 1 286 ? -16.717 -18.173 52.366 1.00 36.50 286 GLY A C 1
ATOM 2275 O O . GLY A 1 286 ? -15.939 -18.293 53.305 1.00 36.50 286 GLY A O 1
ATOM 2276 N N . SER A 1 287 ? -16.272 -18.236 51.104 1.00 32.38 287 SER A N 1
ATOM 2277 C CA . SER A 1 287 ? -14.855 -18.528 50.799 1.00 32.38 287 SER A CA 1
ATOM 2278 C C . SER A 1 287 ? -13.895 -17.329 50.877 1.00 32.38 287 SER A C 1
ATOM 2280 O O . SER A 1 287 ? -12.701 -17.505 50.645 1.00 32.38 287 SER A O 1
ATOM 2282 N N . GLU A 1 288 ? -14.363 -16.119 51.206 1.00 35.03 288 GLU A N 1
ATOM 2283 C CA . GLU A 1 288 ? -13.471 -14.955 51.376 1.00 35.03 288 GLU A CA 1
ATOM 2284 C C . GLU A 1 288 ? -12.606 -15.033 52.649 1.00 35.03 288 GLU A C 1
ATOM 2286 O O . GLU A 1 288 ? -11.605 -14.327 52.746 1.00 35.03 288 GLU A O 1
ATOM 2291 N N . GLU A 1 289 ? -12.899 -15.938 53.590 1.00 33.34 289 GLU A N 1
ATOM 2292 C CA . GLU A 1 289 ? -12.113 -16.063 54.825 1.00 33.34 289 GLU A CA 1
ATOM 2293 C C . GLU A 1 289 ? -10.900 -17.009 54.735 1.00 33.34 289 GLU A C 1
ATOM 2295 O O . GLU A 1 289 ? -10.170 -17.115 55.715 1.00 33.34 289 GLU A O 1
ATOM 2300 N N . HIS A 1 290 ? -10.636 -17.702 53.617 1.00 33.03 290 HIS A N 1
ATOM 2301 C CA . HIS A 1 290 ? -9.580 -18.743 53.574 1.00 33.03 290 HIS A CA 1
ATOM 2302 C C . HIS A 1 290 ? -8.433 -18.528 52.570 1.00 33.03 290 HIS A C 1
ATOM 2304 O O . HIS A 1 290 ? -7.568 -19.390 52.466 1.00 33.03 290 HIS A O 1
ATOM 2310 N N . ASN A 1 291 ? -8.338 -17.373 51.902 1.00 26.28 291 ASN A N 1
ATOM 2311 C CA . ASN A 1 291 ? -7.185 -17.038 51.040 1.00 26.28 291 ASN A CA 1
ATOM 2312 C C . ASN A 1 291 ? -6.267 -15.951 51.633 1.00 26.28 291 ASN A C 1
ATOM 2314 O O . ASN A 1 291 ? -5.676 -15.149 50.911 1.00 26.28 291 ASN A O 1
ATOM 2318 N N . ARG A 1 292 ? -6.125 -15.931 52.963 1.00 30.80 292 ARG A N 1
ATOM 2319 C CA . ARG A 1 292 ? -4.991 -15.291 53.646 1.00 30.80 292 ARG A CA 1
ATOM 2320 C C . ARG A 1 292 ? -4.163 -16.349 54.370 1.00 30.80 292 ARG A C 1
ATOM 2322 O O . ARG A 1 292 ? -4.285 -16.480 55.583 1.00 30.80 292 ARG A O 1
ATOM 2329 N N . LEU A 1 293 ? -3.334 -17.062 53.613 1.00 29.77 293 LEU A N 1
ATOM 2330 C CA . LEU A 1 293 ? -2.070 -17.653 54.058 1.00 29.77 293 LEU A CA 1
ATOM 2331 C C . LEU A 1 293 ? -1.077 -17.591 52.896 1.00 29.77 293 LEU A C 1
ATOM 2333 O O . LEU A 1 293 ? -1.489 -17.946 51.770 1.00 29.77 293 LEU A O 1
#

Mean predicted aligned error: 17.65 Å

Organism: NCBI:txid103838

Secondary structure (DSSP, 8-state):
---------EEEEETTEEEEE--GGG-SEETTTEE-EEEETTEEPEEPSSTTEEEESSSS-S-EEEEEPPPPEEEEEEESSGGG-SSSS-SEE-HHHHHHHHHTT-GGGGGEEEEEEPPPPEEEEE----EE---PPPPP--TT-EEEE---GGGTT-GGGGGGS-EEEE-HHHHHHHHHHTSTTEEEEEEETTEEEEEEEEE-SS-EEEEE--TT-TTSPPEEEEE--EEEEEEEE---SEEEESSHHHHHHHHHHHHHHHHHHHHH---PPPTTTTT-----TTGGGS---

Nearest PDB structures (foldseek):
  8u7i-assembly1_L  TM=5.499E-01  e=5.913E-04  Bacillus phage phi3T
  6vsh-assembly1_B  TM=1.580E-01  e=3.322E+00  Stenotrophomonas maltophilia

Sequence (293 aa):
MTDLGLNERFVLIHKGRSMYYVGDALGHRFNGRDTITVYADDQPMTPLRRPGWYAADSVGPHRIAVHVPRPDRILGYTLSDPTAESPRFPGTLTPDEYRERADASDIWYQLYTPAYEGVDPDVITVPGPWTVLTDGPFPPDDAAGTWHPSLPTELTRRPEYHFLFPGHLFGLRAALQARIREMPHVEYCHEQERKLDVTIKVPLQVPEHEWVTPIYSPRRRGKKVQREITITRRLSLAVPDGVSGSSYSAARKAWDEQIAHWTGIVTAASAKGCNACQGRGYVIVGSEEHNRL

Solvent-accessible surface area (backbone atoms only — not comparable to full-atom values): 17357 Å² total; per-residue (Å²): 136,84,83,75,90,70,90,75,38,39,31,40,78,55,97,76,31,23,37,37,43,79,39,70,91,60,29,68,39,54,93,83,75,45,67,49,48,41,25,44,67,88,39,79,36,47,76,48,98,40,68,18,32,31,36,32,77,60,76,82,64,91,40,37,34,37,36,39,74,49,80,61,44,73,70,22,29,34,40,69,56,70,87,66,50,40,97,91,40,54,59,60,38,49,62,65,60,44,47,53,34,50,75,68,67,42,76,70,49,74,52,40,41,79,37,68,44,86,48,78,49,50,73,48,72,53,79,75,81,68,46,71,61,64,88,55,82,70,71,76,96,47,97,81,45,54,77,46,45,64,63,48,80,91,47,64,88,39,72,69,54,40,53,76,31,36,28,36,37,36,45,43,42,59,55,45,43,56,60,49,56,72,36,91,47,41,78,44,62,48,80,52,97,76,24,41,41,34,31,31,53,26,63,45,84,67,71,48,72,44,73,48,64,56,92,89,40,96,86,53,80,54,48,79,40,79,44,85,48,69,45,82,46,80,44,80,40,84,50,59,54,49,33,70,24,70,26,52,70,55,16,48,53,54,43,55,51,48,49,52,51,56,52,47,52,65,73,65,58,69,53,77,51,50,80,92,51,74,48,63,71,79,77,72,89,71,64,86,80,72,81,84,127

Radius of gyration: 36.46 Å; Cα contacts (8 Å, |Δi|>4): 497; chains: 1; bounding box: 81×55×110 Å

Foldseek 3Di:
DDDPPDPAWAWEADPQKIKIQLDQVQFQDDVVPFGKWKDFQNHTWDDAPDTRMTMDSDDQGPWIKIFAFDPWDQQWWAQQDCVPDDPVRHRIGGPVRLVVCVVVVPPCSVRIDTDTDRDGTDIDIRDDDHHYPDQDDQDPPDPQFDWAFPDGPVCPVPSSCRQQAWTKTFALLVNLQVVLVPDPQWDDWDDDPQKIKTKGKAFLPDFDFDFDDPPPDPPDGTDGDGDTDIDIDIDIGNQHRIFIDRGPVRRVVVSVVSSCVVSVCSVPPHDQQDPVCNNPPDDPPPPPVPPPD